Protein AF-A8QB21-F1 (afdb_monomer_lite)

pLDDT: mean 76.18, std 22.16, range [29.7, 98.12]

Structure (mmCIF, N/CA/C/O backbone):
data_AF-A8QB21-F1
#
_entry.id   AF-A8QB21-F1
#
loop_
_atom_site.group_PDB
_atom_site.id
_atom_site.type_symbol
_atom_site.label_atom_id
_atom_site.label_alt_id
_atom_site.label_comp_id
_atom_site.label_asym_id
_atom_site.label_entity_id
_atom_site.label_seq_id
_atom_site.pdbx_PDB_ins_code
_atom_site.Cartn_x
_atom_site.Cartn_y
_atom_site.Cartn_z
_atom_site.occupancy
_atom_site.B_iso_or_equiv
_atom_site.auth_seq_id
_atom_site.auth_comp_id
_atom_site.auth_asym_id
_atom_site.auth_atom_id
_atom_site.pdbx_PDB_model_num
ATOM 1 N N . MET A 1 1 ? 68.853 3.314 -14.587 1.00 42.66 1 MET A N 1
ATOM 2 C CA . MET A 1 1 ? 68.166 3.239 -15.892 1.00 42.66 1 MET A CA 1
ATOM 3 C C . MET A 1 1 ? 67.551 4.600 -16.118 1.00 42.66 1 MET A C 1
ATOM 5 O O . MET A 1 1 ? 66.612 4.954 -15.421 1.00 42.66 1 MET A O 1
ATOM 9 N N . ALA A 1 2 ? 68.246 5.416 -16.905 1.00 31.66 2 ALA A N 1
ATOM 10 C CA . ALA A 1 2 ? 68.026 6.849 -16.997 1.00 31.66 2 ALA A CA 1
ATOM 11 C C . ALA A 1 2 ? 66.958 7.185 -18.045 1.00 31.66 2 ALA A C 1
ATOM 13 O O . ALA A 1 2 ? 67.027 6.705 -19.172 1.00 31.66 2 ALA A O 1
ATOM 14 N N . ASP A 1 3 ? 65.994 7.984 -17.597 1.00 36.38 3 ASP A N 1
ATOM 15 C CA . ASP A 1 3 ? 65.394 9.163 -18.226 1.00 36.38 3 ASP A CA 1
ATOM 16 C C . ASP A 1 3 ? 65.824 9.530 -19.661 1.00 36.38 3 ASP A C 1
ATOM 18 O O . ASP A 1 3 ? 67.027 9.621 -19.944 1.00 36.38 3 ASP A O 1
ATOM 22 N N . ARG A 1 4 ? 64.828 9.857 -20.504 1.00 30.94 4 ARG A N 1
ATOM 23 C CA . ARG A 1 4 ? 64.825 11.106 -21.288 1.00 30.94 4 ARG A CA 1
ATOM 24 C C . ARG A 1 4 ? 63.544 11.321 -22.105 1.00 30.94 4 ARG A C 1
ATOM 26 O O . ARG A 1 4 ? 63.299 10.667 -23.114 1.00 30.94 4 ARG A O 1
ATOM 33 N N . SER A 1 5 ? 62.790 12.339 -21.696 1.00 38.97 5 SER A N 1
ATOM 34 C CA . SER A 1 5 ? 62.205 13.343 -22.595 1.00 38.97 5 SER A CA 1
ATOM 35 C C . SER A 1 5 ? 63.263 13.954 -23.527 1.00 38.97 5 SER A C 1
ATOM 37 O O . SER A 1 5 ? 64.415 14.022 -23.105 1.00 38.97 5 SER A O 1
ATOM 39 N N . VAL A 1 6 ? 62.864 14.443 -24.712 1.00 35.28 6 VAL A N 1
ATOM 40 C CA . VAL A 1 6 ? 63.425 15.566 -25.526 1.00 35.28 6 VAL A CA 1
ATOM 41 C C . VAL A 1 6 ? 62.845 15.390 -26.942 1.00 35.28 6 VAL A C 1
ATOM 43 O O . VAL A 1 6 ? 63.005 14.343 -27.556 1.00 35.28 6 VAL A O 1
ATOM 46 N N . ALA A 1 7 ? 61.861 16.204 -27.318 1.00 29.70 7 ALA A N 1
ATOM 47 C CA . ALA A 1 7 ? 61.975 17.506 -27.987 1.00 29.70 7 ALA A CA 1
ATOM 48 C C . ALA A 1 7 ? 62.213 17.368 -29.498 1.00 29.70 7 ALA A C 1
ATOM 50 O O . ALA A 1 7 ? 63.244 16.889 -29.959 1.00 29.70 7 ALA A O 1
ATOM 51 N N . TRP A 1 8 ? 61.194 17.798 -30.237 1.00 34.84 8 TRP A N 1
ATOM 52 C CA . TRP A 1 8 ? 61.250 18.114 -31.651 1.00 34.84 8 TRP A CA 1
ATOM 53 C C . TRP A 1 8 ? 62.022 19.417 -31.807 1.00 34.84 8 TRP A C 1
ATOM 55 O O . TRP A 1 8 ? 61.484 20.459 -31.459 1.00 34.84 8 TRP A O 1
ATOM 65 N N . ASP A 1 9 ? 63.259 19.344 -32.277 1.00 32.53 9 ASP A N 1
ATOM 66 C CA . ASP A 1 9 ? 63.928 20.417 -33.007 1.00 32.53 9 ASP A CA 1
ATOM 67 C C . ASP A 1 9 ? 65.240 19.887 -33.594 1.00 32.53 9 ASP A C 1
ATOM 69 O O . ASP A 1 9 ? 65.832 18.949 -33.072 1.00 32.53 9 ASP A O 1
ATOM 73 N N . GLU A 1 10 ? 65.667 20.529 -34.679 1.00 30.38 10 GLU A N 1
ATOM 74 C CA . GLU A 1 10 ? 66.856 20.261 -35.498 1.00 30.38 10 GLU A CA 1
ATOM 75 C C . GLU A 1 10 ? 66.690 19.253 -36.639 1.00 30.38 10 GLU A C 1
ATOM 77 O O . GLU A 1 10 ? 66.960 18.069 -36.504 1.00 30.38 10 GLU A O 1
ATOM 82 N N . LEU A 1 11 ? 66.390 19.782 -37.829 1.00 33.34 11 LEU A N 1
ATOM 83 C CA . LEU A 1 11 ? 67.209 19.510 -39.017 1.00 33.34 11 LEU A CA 1
ATOM 84 C C . LEU A 1 11 ? 67.118 20.698 -39.985 1.00 33.34 11 LEU A C 1
ATOM 86 O O . LEU A 1 11 ? 66.447 20.675 -41.015 1.00 33.34 11 LEU A O 1
ATOM 90 N N . GLY A 1 12 ? 67.818 21.771 -39.621 1.00 32.03 12 GLY A N 1
ATOM 91 C CA . GLY A 1 12 ? 68.101 22.892 -40.502 1.00 32.03 12 GLY A CA 1
ATOM 92 C C . GLY A 1 12 ? 69.570 23.280 -40.409 1.00 32.03 12 GLY A C 1
ATOM 93 O O . GLY A 1 12 ? 69.930 24.001 -39.485 1.00 32.03 12 GLY A O 1
ATOM 94 N N . LYS A 1 13 ? 70.387 22.839 -41.379 1.00 32.66 13 LYS A N 1
ATOM 95 C CA . LYS A 1 13 ? 71.337 23.652 -42.175 1.00 32.66 13 LYS A CA 1
ATOM 96 C C . LYS A 1 13 ? 72.457 22.818 -42.812 1.00 32.66 13 LYS A C 1
ATOM 98 O O . LYS A 1 13 ? 72.884 21.811 -42.268 1.00 32.66 13 LYS A O 1
ATOM 103 N N . LEU A 1 14 ? 72.970 23.415 -43.894 1.00 30.09 14 LEU A N 1
ATOM 104 C CA . LEU A 1 14 ? 74.066 23.042 -44.798 1.00 30.09 14 LEU A CA 1
ATOM 105 C C . LEU A 1 14 ? 73.644 22.024 -45.872 1.00 30.09 14 LEU A C 1
ATOM 107 O O . LEU A 1 14 ? 73.067 20.998 -45.568 1.00 30.09 14 LEU A O 1
ATOM 111 N N . GLU A 1 15 ? 73.834 22.282 -47.165 1.00 33.28 15 GLU A N 1
ATOM 112 C CA . GLU A 1 15 ? 75.018 22.905 -47.749 1.00 33.28 15 GLU A CA 1
ATOM 113 C C . GLU A 1 15 ? 74.714 23.585 -49.094 1.00 33.28 15 GLU A C 1
ATOM 115 O O . GLU A 1 15 ? 73.933 23.110 -49.916 1.00 33.28 15 GLU A O 1
ATOM 120 N N . MET A 1 16 ? 75.355 24.733 -49.297 1.00 35.09 16 MET A N 1
ATOM 121 C CA . MET A 1 16 ? 75.312 25.541 -50.505 1.00 35.09 16 MET A CA 1
ATOM 122 C C . MET A 1 16 ? 76.585 25.232 -51.292 1.00 35.09 16 MET A C 1
ATOM 124 O O . MET A 1 16 ? 77.668 25.576 -50.825 1.00 35.09 16 MET A O 1
ATOM 128 N N . ASN A 1 17 ? 76.479 24.629 -52.479 1.00 34.06 17 ASN A N 1
ATOM 129 C CA . ASN A 1 17 ? 77.592 24.582 -53.426 1.00 34.06 17 ASN A CA 1
ATOM 130 C C . ASN A 1 17 ? 77.134 24.959 -54.840 1.00 34.06 17 ASN A C 1
ATOM 132 O O . ASN A 1 17 ? 76.028 24.652 -55.274 1.00 34.06 17 ASN A O 1
ATOM 136 N N . ARG A 1 18 ? 77.982 25.747 -55.499 1.00 36.69 18 ARG A N 1
ATOM 137 C CA . ARG A 1 18 ? 77.714 26.581 -56.679 1.00 36.69 18 ARG A CA 1
ATOM 138 C C . ARG A 1 18 ? 78.265 25.924 -57.960 1.00 36.69 18 ARG A C 1
ATOM 140 O O . ARG A 1 18 ? 79.316 25.299 -57.873 1.00 36.69 18 ARG A O 1
ATOM 147 N N . ARG A 1 19 ? 77.679 26.309 -59.116 1.00 33.53 19 ARG A N 1
ATOM 148 C CA . ARG A 1 19 ? 78.135 26.176 -60.539 1.00 33.53 19 ARG A CA 1
ATOM 149 C C . ARG A 1 19 ? 77.812 24.828 -61.213 1.00 33.53 19 ARG A C 1
ATOM 151 O O . ARG A 1 19 ? 77.926 23.811 -60.554 1.00 33.53 19 ARG A O 1
ATOM 158 N N . THR A 1 20 ? 77.436 24.708 -62.492 1.00 35.53 20 THR A N 1
ATOM 159 C CA . THR A 1 20 ? 77.226 25.608 -63.656 1.00 35.53 20 THR A CA 1
ATOM 160 C C . THR A 1 20 ? 76.465 24.807 -64.731 1.00 35.53 20 THR A C 1
ATOM 162 O O . THR A 1 20 ? 76.646 23.599 -64.775 1.00 35.53 20 THR A O 1
ATOM 165 N N . ASP A 1 21 ? 75.676 25.520 -65.542 1.00 39.16 21 ASP A N 1
ATOM 166 C CA . ASP A 1 21 ? 75.274 25.325 -66.957 1.00 39.16 21 ASP A CA 1
ATOM 167 C C . ASP A 1 21 ? 75.050 23.927 -67.580 1.00 39.16 21 ASP A C 1
ATOM 169 O O . ASP A 1 21 ? 75.901 23.049 -67.500 1.00 39.16 21 ASP A O 1
ATOM 173 N N . ASP A 1 22 ? 73.903 23.786 -68.262 1.00 36.03 22 ASP A N 1
ATOM 174 C CA . ASP A 1 22 ? 73.747 23.334 -69.662 1.00 36.03 22 ASP A CA 1
ATOM 175 C C . ASP A 1 22 ? 72.384 22.655 -69.894 1.00 36.03 22 ASP A C 1
ATOM 177 O O . ASP A 1 22 ? 71.988 21.698 -69.227 1.00 36.03 22 ASP A O 1
ATOM 181 N N . GLY A 1 23 ? 71.627 23.179 -70.860 1.00 41.94 23 GLY A N 1
ATOM 182 C CA . GLY A 1 23 ? 70.288 22.702 -71.191 1.00 41.94 23 GLY A CA 1
ATOM 183 C C . GLY A 1 23 ? 70.258 21.462 -72.088 1.00 41.94 23 GLY A C 1
ATOM 184 O O . GLY A 1 23 ? 71.053 21.340 -73.014 1.00 41.94 23 GLY A O 1
ATOM 185 N N . LYS A 1 24 ? 69.235 20.616 -71.921 1.00 36.06 24 LYS A N 1
ATOM 186 C CA . LYS A 1 24 ? 68.494 19.999 -73.034 1.00 36.06 24 LYS A CA 1
ATOM 187 C C . LYS A 1 24 ? 67.190 19.376 -72.529 1.00 36.06 24 LYS A C 1
ATOM 189 O O . LYS A 1 24 ? 67.138 18.786 -71.458 1.00 36.06 24 LYS A O 1
ATOM 194 N N . SER A 1 25 ? 66.156 19.550 -73.340 1.00 41.66 25 SER A N 1
ATOM 195 C CA . SER A 1 25 ? 64.858 18.879 -73.319 1.00 41.66 25 SER A CA 1
ATOM 196 C C . SER A 1 25 ? 64.959 17.359 -73.189 1.00 41.66 25 SER A C 1
ATOM 198 O O . SER A 1 25 ? 65.804 16.783 -73.863 1.00 41.66 25 SER A O 1
ATOM 200 N N . ASP A 1 26 ? 64.016 16.734 -72.481 1.00 37.09 26 ASP A N 1
ATOM 201 C CA . ASP A 1 26 ? 63.292 15.580 -73.024 1.00 37.09 26 ASP A CA 1
ATOM 202 C C . ASP A 1 26 ? 61.941 15.380 -72.324 1.00 37.09 26 ASP A C 1
ATOM 204 O O . ASP A 1 26 ? 61.811 15.328 -71.103 1.00 37.09 26 ASP A O 1
ATOM 208 N N . SER A 1 27 ? 60.911 15.312 -73.159 1.00 46.25 27 SER A N 1
ATOM 209 C CA . SER A 1 27 ? 59.533 14.966 -72.841 1.00 46.25 27 SER A CA 1
ATOM 210 C C . SER A 1 27 ? 59.422 13.509 -72.385 1.00 46.25 27 SER A C 1
ATOM 212 O O . SER A 1 27 ? 59.774 12.606 -73.144 1.00 46.25 27 SER A O 1
ATOM 214 N N . GLN A 1 28 ? 58.841 13.264 -71.209 1.00 36.75 28 GLN A N 1
ATOM 215 C CA . GLN A 1 28 ? 58.367 11.937 -70.809 1.00 36.75 28 GLN A CA 1
ATOM 216 C C . GLN A 1 28 ? 56.884 12.002 -70.423 1.00 36.75 28 GLN A C 1
ATOM 218 O O . GLN A 1 28 ? 56.461 12.866 -69.657 1.00 36.75 28 GLN A O 1
ATOM 223 N N . GLY A 1 29 ? 56.099 11.110 -71.038 1.00 42.00 29 GLY A N 1
ATOM 224 C CA . GLY A 1 29 ? 54.661 10.928 -70.825 1.00 42.00 29 GLY A CA 1
ATOM 225 C C . GLY A 1 29 ? 54.306 10.394 -69.428 1.00 42.00 29 GLY A C 1
ATOM 226 O O . GLY A 1 29 ? 55.190 10.214 -68.590 1.00 42.00 29 GLY A O 1
ATOM 227 N N . PRO A 1 30 ? 53.011 10.156 -69.147 1.00 45.09 30 PRO A N 1
ATOM 228 C CA . PRO A 1 30 ? 52.514 10.010 -67.785 1.00 45.09 30 PRO A CA 1
ATOM 229 C C . PRO A 1 30 ? 53.055 8.730 -67.139 1.00 45.09 30 PRO A C 1
ATOM 231 O O . PRO A 1 30 ? 52.793 7.621 -67.605 1.00 45.09 30 PRO A O 1
ATOM 234 N N . GLY A 1 31 ? 53.825 8.907 -66.065 1.00 47.03 31 GLY A N 1
ATOM 235 C CA . GLY A 1 31 ? 54.376 7.823 -65.261 1.00 47.03 31 GLY A CA 1
ATOM 236 C C . GLY A 1 31 ? 53.276 6.989 -64.607 1.00 47.03 31 GLY A C 1
ATOM 237 O O . GLY A 1 31 ? 52.316 7.516 -64.047 1.00 47.03 31 GLY A O 1
ATOM 238 N N . VAL A 1 32 ? 53.429 5.671 -64.684 1.00 54.91 32 VAL A N 1
ATOM 239 C CA . VAL A 1 32 ? 52.568 4.693 -64.018 1.00 54.91 32 VAL A CA 1
ATOM 240 C C . VAL A 1 32 ? 52.799 4.808 -62.509 1.00 54.91 32 VAL A C 1
ATOM 242 O O . VAL A 1 32 ? 53.860 4.429 -62.018 1.00 54.91 32 VAL A O 1
ATOM 245 N N . TYR A 1 33 ? 51.833 5.366 -61.777 1.00 58.31 33 TYR A N 1
ATOM 246 C CA . TYR A 1 33 ? 51.883 5.469 -60.314 1.00 58.31 33 TYR A CA 1
ATOM 247 C C . TYR A 1 33 ? 52.006 4.071 -59.690 1.00 58.31 33 TYR A C 1
ATOM 249 O O . TYR A 1 33 ? 51.231 3.172 -60.026 1.00 58.31 33 TYR A O 1
ATOM 257 N N . SER A 1 34 ? 52.968 3.868 -58.783 1.00 72.94 34 SER A N 1
ATOM 258 C CA . SER A 1 34 ? 53.088 2.596 -58.067 1.00 72.94 34 SER A CA 1
ATOM 259 C C . SER A 1 34 ? 51.885 2.404 -57.129 1.00 72.94 34 SER A C 1
ATOM 261 O O . SER A 1 34 ? 51.267 3.373 -56.684 1.00 72.94 34 SER A O 1
ATOM 263 N N . ALA A 1 35 ? 51.538 1.159 -56.782 1.00 71.19 35 ALA A N 1
ATOM 264 C CA . ALA A 1 35 ? 50.435 0.876 -55.850 1.00 71.19 35 ALA A CA 1
ATOM 265 C C . ALA A 1 35 ? 50.607 1.573 -54.480 1.00 71.19 35 ALA A C 1
ATOM 267 O O . ALA A 1 35 ? 49.622 1.908 -53.822 1.00 71.19 35 ALA A O 1
ATOM 268 N N . SER A 1 36 ? 51.857 1.839 -54.084 1.00 73.44 36 SER A N 1
ATOM 269 C CA . SER A 1 36 ? 52.206 2.620 -52.894 1.00 73.44 36 SER A CA 1
ATOM 270 C C . SER A 1 36 ? 51.813 4.098 -53.038 1.00 73.44 36 SER A C 1
ATOM 272 O O . SER A 1 36 ? 51.235 4.679 -52.120 1.00 73.44 36 SER A O 1
ATOM 274 N N . ASP A 1 37 ? 52.055 4.695 -54.207 1.00 72.44 37 ASP A N 1
ATOM 275 C CA . ASP A 1 37 ? 51.727 6.100 -54.490 1.00 72.44 37 ASP A CA 1
ATOM 276 C C . ASP A 1 37 ? 50.213 6.319 -54.598 1.00 72.44 37 ASP A C 1
ATOM 278 O O . ASP A 1 37 ? 49.680 7.324 -54.125 1.00 72.44 37 ASP A O 1
ATOM 282 N N . ALA A 1 38 ? 49.492 5.345 -55.163 1.00 77.00 38 ALA A N 1
ATOM 283 C CA . ALA A 1 38 ? 48.032 5.363 -55.218 1.00 77.00 38 ALA A CA 1
ATOM 284 C C . ALA A 1 38 ? 47.398 5.329 -53.812 1.00 77.00 38 ALA A C 1
ATOM 286 O O . ALA A 1 38 ? 46.456 6.077 -53.541 1.00 77.00 38 ALA A O 1
ATOM 287 N N . ALA A 1 39 ? 47.938 4.516 -52.896 1.00 78.94 39 ALA A N 1
ATOM 288 C CA . ALA A 1 39 ? 47.467 4.445 -51.513 1.00 78.94 39 ALA A CA 1
ATOM 289 C C . ALA A 1 39 ? 47.761 5.736 -50.726 1.00 78.94 39 ALA A C 1
ATOM 291 O O . ALA A 1 39 ? 46.891 6.230 -50.006 1.00 78.94 39 ALA A O 1
ATOM 292 N N . ALA A 1 40 ? 48.949 6.323 -50.905 1.00 79.06 40 ALA A N 1
ATOM 293 C CA . ALA A 1 40 ? 49.307 7.598 -50.285 1.00 79.06 40 ALA A CA 1
ATOM 294 C C . ALA A 1 40 ? 48.386 8.741 -50.751 1.00 79.06 40 ALA A C 1
ATOM 296 O O . ALA A 1 40 ? 47.894 9.523 -49.933 1.00 79.06 40 ALA A O 1
ATOM 297 N N . ASN A 1 41 ? 48.078 8.797 -52.050 1.00 77.94 41 ASN A N 1
ATOM 298 C CA . ASN A 1 41 ? 47.151 9.783 -52.603 1.00 77.94 41 ASN A CA 1
ATOM 299 C C . ASN A 1 41 ? 45.720 9.591 -52.080 1.00 77.94 41 ASN A C 1
ATOM 301 O O . ASN A 1 41 ? 45.079 10.572 -51.707 1.00 77.94 41 ASN A O 1
ATOM 305 N N . ALA A 1 42 ? 45.243 8.349 -51.950 1.00 80.44 42 ALA A N 1
ATOM 306 C CA . ALA A 1 42 ? 43.921 8.063 -51.389 1.00 80.44 42 ALA A CA 1
ATOM 307 C C . ALA A 1 42 ? 43.797 8.493 -49.913 1.00 80.44 42 ALA A C 1
ATOM 309 O O . ALA A 1 42 ? 42.786 9.077 -49.519 1.00 80.44 42 ALA A O 1
ATOM 310 N N . MET A 1 43 ? 44.838 8.275 -49.099 1.00 78.06 43 MET A N 1
ATOM 311 C CA . MET A 1 43 ? 44.875 8.748 -47.706 1.00 78.06 43 MET A CA 1
ATOM 312 C C . MET A 1 43 ? 44.852 10.280 -47.621 1.00 78.06 43 MET A C 1
ATOM 314 O O . MET A 1 43 ? 44.161 10.857 -46.777 1.00 78.06 43 MET A O 1
ATOM 318 N N . LEU A 1 44 ? 45.579 10.958 -48.514 1.00 81.06 44 LEU A N 1
ATOM 319 C CA . LEU A 1 44 ? 45.573 12.418 -48.604 1.00 81.06 44 LEU A CA 1
ATOM 320 C C . LEU A 1 44 ? 44.209 12.956 -49.051 1.00 81.06 44 LEU A C 1
ATOM 322 O O . LEU A 1 44 ? 43.749 13.961 -48.510 1.00 81.06 44 LEU A O 1
ATOM 326 N N . GLU A 1 45 ? 43.542 12.292 -49.994 1.00 79.00 45 GLU A N 1
ATOM 327 C CA . GLU A 1 45 ? 42.186 12.643 -50.422 1.00 79.00 45 GLU A CA 1
ATOM 328 C C . GLU A 1 45 ? 41.165 12.470 -49.293 1.00 79.00 45 GLU A C 1
ATOM 330 O O . GLU A 1 45 ? 40.378 13.383 -49.050 1.00 79.00 45 GLU A O 1
ATOM 335 N N . GLN A 1 46 ? 41.217 11.370 -48.535 1.00 75.81 46 GLN A N 1
ATOM 336 C CA . GLN A 1 46 ? 40.350 11.167 -47.369 1.00 75.81 46 GLN A CA 1
ATOM 337 C C . GLN A 1 46 ? 40.569 12.231 -46.290 1.00 75.81 46 GLN A C 1
ATOM 339 O O . GLN A 1 46 ? 39.602 12.752 -45.734 1.00 75.81 46 GLN A O 1
ATOM 344 N N . ARG A 1 47 ? 41.825 12.612 -46.026 1.00 79.69 47 ARG A N 1
ATOM 345 C CA . ARG A 1 47 ? 42.149 13.674 -45.063 1.00 79.69 47 ARG A CA 1
ATOM 346 C C . ARG A 1 47 ? 41.643 15.041 -45.525 1.00 79.69 47 ARG A C 1
ATOM 348 O O . ARG A 1 47 ? 41.125 15.798 -44.708 1.00 79.69 47 ARG A O 1
ATOM 355 N N . LYS A 1 48 ? 41.758 15.346 -46.823 1.00 81.88 48 LYS A N 1
ATOM 356 C CA . LYS A 1 48 ? 41.211 16.576 -47.419 1.00 81.88 48 LYS A CA 1
ATOM 357 C C . LYS A 1 48 ? 39.684 16.607 -47.339 1.00 81.88 48 LYS A C 1
ATOM 359 O O . LYS A 1 48 ? 39.130 17.637 -46.976 1.00 81.88 48 LYS A O 1
ATOM 364 N N . LEU A 1 49 ? 39.017 15.484 -47.614 1.00 78.88 49 LEU A N 1
ATOM 365 C CA . LEU A 1 49 ? 37.563 15.366 -47.489 1.00 78.88 49 LEU A CA 1
ATOM 366 C C . LEU A 1 49 ? 37.111 15.540 -46.035 1.00 78.88 49 LEU A C 1
ATOM 368 O O . LEU A 1 49 ? 36.232 16.351 -45.772 1.00 78.88 49 LEU A O 1
ATOM 372 N N . ALA A 1 50 ? 37.755 14.867 -45.079 1.00 80.50 50 ALA A N 1
ATOM 373 C CA . ALA A 1 50 ? 37.410 14.960 -43.660 1.00 80.50 50 ALA A CA 1
ATOM 374 C C . ALA A 1 50 ? 37.523 16.383 -43.086 1.00 80.50 50 ALA A C 1
ATOM 376 O O . ALA A 1 50 ? 36.764 16.741 -42.192 1.00 80.50 50 ALA A O 1
ATOM 377 N N . GLN A 1 51 ? 38.436 17.205 -43.610 1.00 82.38 51 GLN A N 1
ATOM 378 C CA . GLN A 1 51 ? 38.566 18.615 -43.222 1.00 82.38 51 GLN A CA 1
ATOM 379 C C . GLN A 1 51 ? 37.463 19.514 -43.797 1.00 82.38 51 GLN A C 1
ATOM 381 O O . GLN A 1 51 ? 37.211 20.583 -43.249 1.00 82.38 51 GLN A O 1
ATOM 386 N N . GLN A 1 52 ? 36.835 19.106 -44.901 1.00 80.56 52 GLN A N 1
ATOM 387 C CA . GLN A 1 52 ? 35.806 19.883 -45.594 1.00 80.56 52 GLN A CA 1
ATOM 388 C C . GLN A 1 52 ? 34.383 19.501 -45.173 1.00 80.56 52 GLN A C 1
ATOM 390 O O . GLN A 1 52 ? 33.470 20.302 -45.360 1.00 80.56 52 GLN A O 1
ATOM 395 N N . VAL A 1 53 ? 34.174 18.302 -44.616 1.00 82.00 53 VAL A N 1
ATOM 396 C CA . VAL A 1 53 ? 32.854 17.872 -44.136 1.00 82.00 53 VAL A CA 1
ATOM 397 C C . VAL A 1 53 ? 32.459 18.692 -42.905 1.00 82.00 53 VAL A C 1
ATOM 399 O O . VAL A 1 53 ? 33.154 18.647 -41.885 1.00 82.00 53 VAL A O 1
ATOM 402 N N . PRO A 1 54 ? 31.334 19.419 -42.951 1.00 81.81 54 PRO A N 1
ATOM 403 C CA . PRO A 1 54 ? 30.851 20.131 -41.784 1.00 81.81 54 PRO A CA 1
ATOM 404 C C . PRO A 1 54 ? 30.298 19.113 -40.776 1.00 81.81 54 PRO A C 1
ATOM 406 O O . PRO A 1 54 ? 29.449 18.293 -41.113 1.00 81.81 54 PRO A O 1
ATOM 409 N N . VAL A 1 55 ? 30.714 19.205 -39.508 1.00 83.56 55 VAL A N 1
ATOM 410 C CA . VAL A 1 55 ? 30.159 18.408 -38.391 1.00 83.56 55 VAL A CA 1
ATOM 411 C C . VAL A 1 55 ? 29.796 19.337 -37.231 1.00 83.56 55 VAL A C 1
ATOM 413 O O . VAL A 1 55 ? 30.605 20.229 -36.939 1.00 83.56 55 VAL A O 1
ATOM 416 N N . PRO A 1 56 ? 28.650 19.153 -36.537 1.00 85.00 56 PRO A N 1
ATOM 417 C CA . PRO A 1 56 ? 28.225 20.059 -35.475 1.00 85.00 56 PRO A CA 1
ATOM 418 C C . PRO A 1 56 ? 29.241 20.095 -34.335 1.00 85.00 56 PRO A C 1
ATOM 420 O O . PRO A 1 56 ? 29.870 19.088 -34.012 1.00 85.00 56 PRO A O 1
ATOM 423 N N . THR A 1 57 ? 29.382 21.260 -33.705 1.00 84.56 57 THR A N 1
ATOM 424 C CA . THR A 1 57 ? 30.209 21.414 -32.497 1.00 84.56 57 THR A CA 1
ATOM 425 C C . THR A 1 57 ? 29.420 21.107 -31.220 1.00 84.56 57 THR A C 1
ATOM 427 O O . THR A 1 57 ? 30.015 20.684 -30.237 1.00 84.56 57 THR A O 1
ATOM 430 N N . SER A 1 58 ? 28.093 21.284 -31.232 1.00 87.06 58 SER A N 1
ATOM 431 C CA . SER A 1 58 ? 27.217 20.947 -30.102 1.00 87.06 58 SER A CA 1
ATOM 432 C C . SER A 1 58 ? 26.982 19.440 -30.025 1.00 87.06 58 SER A C 1
ATOM 434 O O . SER A 1 58 ? 26.507 18.832 -30.986 1.00 87.06 58 SER A O 1
ATOM 436 N N . ASP A 1 59 ? 27.265 18.845 -28.866 1.00 87.06 59 ASP A N 1
ATOM 437 C CA . ASP A 1 59 ? 27.129 17.404 -28.648 1.00 87.06 59 ASP A CA 1
ATOM 438 C C . ASP A 1 59 ? 25.681 16.902 -28.792 1.00 87.06 59 ASP A C 1
ATOM 440 O O . ASP A 1 59 ? 25.443 15.794 -29.268 1.00 87.06 59 ASP A O 1
ATOM 444 N N . ILE A 1 60 ? 24.697 17.741 -28.462 1.00 89.38 60 ILE A N 1
ATOM 445 C CA . ILE A 1 60 ? 23.268 17.423 -28.618 1.00 89.38 60 ILE A CA 1
ATOM 446 C C . ILE A 1 60 ? 22.954 17.131 -30.092 1.00 89.38 60 ILE A C 1
ATOM 448 O O . ILE A 1 60 ? 22.402 16.083 -30.425 1.00 89.38 60 ILE A O 1
ATOM 452 N N . HIS A 1 61 ? 23.426 17.994 -30.990 1.00 87.81 61 HIS A N 1
ATOM 453 C CA . HIS A 1 61 ? 23.228 17.844 -32.431 1.00 87.81 61 HIS A CA 1
ATOM 454 C C . HIS A 1 61 ? 24.004 16.647 -32.996 1.00 87.81 61 HIS A C 1
ATOM 456 O O . HIS A 1 61 ? 23.533 15.974 -33.914 1.00 87.81 61 HIS A O 1
ATOM 462 N N . VAL A 1 62 ? 25.182 16.341 -32.439 1.00 90.31 62 VAL A N 1
ATOM 463 C CA . VAL A 1 62 ? 25.951 15.136 -32.794 1.00 90.31 62 VAL A CA 1
ATOM 464 C C . VAL A 1 62 ? 25.168 13.870 -32.424 1.00 90.31 62 VAL A C 1
ATOM 466 O O . VAL A 1 62 ? 25.049 12.952 -33.233 1.00 90.31 62 VAL A O 1
ATOM 469 N N . ARG A 1 63 ? 24.570 13.824 -31.229 1.00 90.81 63 ARG A N 1
ATOM 470 C CA . ARG A 1 63 ? 23.738 12.695 -30.783 1.00 90.81 63 ARG A CA 1
ATOM 471 C C . ARG A 1 63 ? 22.480 12.529 -31.632 1.00 90.81 63 ARG A C 1
ATOM 473 O O . ARG A 1 63 ? 22.138 11.405 -31.995 1.00 90.81 63 ARG A O 1
ATOM 480 N N . GLU A 1 64 ? 21.805 13.625 -31.964 1.00 90.44 64 GLU A N 1
ATOM 481 C CA . GLU A 1 64 ? 20.620 13.603 -32.825 1.00 90.44 64 GLU A CA 1
ATOM 482 C C . GLU A 1 64 ? 20.936 13.131 -34.240 1.00 90.44 64 GLU A C 1
ATOM 484 O O . GLU A 1 64 ? 20.213 12.306 -34.791 1.00 90.44 64 GLU A O 1
ATOM 489 N N . THR A 1 65 ? 22.019 13.628 -34.834 1.00 88.81 65 THR A N 1
ATOM 490 C CA . THR A 1 65 ? 22.430 13.211 -36.179 1.00 88.81 65 THR A CA 1
ATOM 491 C C . THR A 1 65 ? 22.832 11.741 -36.204 1.00 88.81 65 THR A C 1
ATOM 493 O O . THR A 1 65 ? 22.357 11.020 -37.075 1.00 88.81 65 THR A O 1
ATOM 496 N N . LEU A 1 66 ? 23.596 11.252 -35.221 1.00 92.38 66 LEU A N 1
ATOM 497 C CA . LEU A 1 66 ? 23.877 9.816 -35.077 1.00 92.38 66 LEU A CA 1
ATOM 498 C C . LEU A 1 66 ? 22.589 8.988 -34.966 1.00 92.38 66 LEU A C 1
ATOM 500 O O . LEU A 1 66 ? 22.454 7.987 -35.665 1.00 92.38 66 LEU A O 1
ATOM 504 N N . ARG A 1 67 ? 21.613 9.448 -34.172 1.00 92.94 67 ARG A N 1
ATOM 505 C CA . ARG A 1 67 ? 20.294 8.808 -34.064 1.00 92.94 67 ARG A CA 1
ATOM 506 C C . ARG A 1 67 ? 19.546 8.794 -35.401 1.00 92.94 67 ARG A C 1
ATOM 508 O O . ARG A 1 67 ? 18.965 7.775 -35.739 1.00 92.94 67 ARG A O 1
ATOM 515 N N . ARG A 1 68 ? 19.583 9.882 -36.183 1.00 89.56 68 ARG A N 1
ATOM 516 C CA . ARG A 1 68 ? 18.968 9.945 -37.529 1.00 89.56 68 ARG A CA 1
ATOM 517 C C . ARG A 1 68 ? 19.599 8.964 -38.515 1.00 89.56 68 ARG A C 1
ATOM 519 O O . ARG A 1 68 ? 18.933 8.539 -39.451 1.00 89.56 68 ARG A O 1
ATOM 526 N N . TYR A 1 69 ? 20.872 8.629 -38.326 1.00 88.44 69 TYR A N 1
ATOM 527 C CA . TYR A 1 69 ? 21.560 7.618 -39.122 1.00 88.44 69 TYR A CA 1
ATOM 528 C C . TYR A 1 69 ? 21.403 6.196 -38.560 1.00 88.44 69 TYR A C 1
ATOM 530 O O . TYR A 1 69 ? 22.011 5.283 -39.112 1.00 88.44 69 TYR A O 1
ATOM 538 N N . ASP A 1 70 ? 20.591 5.978 -37.520 1.00 91.25 70 ASP A N 1
ATOM 539 C CA . ASP A 1 70 ? 20.473 4.697 -36.805 1.00 91.25 70 ASP A CA 1
ATOM 540 C C . ASP A 1 70 ? 21.821 4.163 -36.286 1.00 91.25 70 ASP A C 1
ATOM 542 O O . ASP A 1 70 ? 22.040 2.960 -36.151 1.00 91.25 70 ASP A O 1
ATOM 546 N N . GLU A 1 71 ? 22.748 5.068 -35.975 1.00 93.38 71 GLU A N 1
ATOM 547 C CA . GLU A 1 71 ? 24.009 4.732 -35.325 1.00 93.38 71 GLU A CA 1
ATOM 548 C C . GLU A 1 71 ? 23.854 4.823 -33.797 1.00 93.38 71 GLU A C 1
ATOM 550 O O . GLU A 1 71 ? 23.096 5.660 -33.288 1.00 93.38 71 GLU A O 1
ATOM 555 N N . PRO A 1 72 ? 24.595 4.015 -33.017 1.00 94.38 72 PRO A N 1
ATOM 556 C CA . PRO A 1 72 ? 24.582 4.118 -31.564 1.00 94.38 72 PRO A CA 1
ATOM 557 C C . PRO A 1 72 ? 24.963 5.537 -31.124 1.00 94.38 72 PRO A C 1
ATOM 559 O O . PRO A 1 72 ? 25.992 6.083 -31.527 1.00 94.38 72 PRO A O 1
ATOM 562 N N . VAL A 1 73 ? 24.127 6.144 -30.280 1.00 93.06 73 VAL A N 1
ATOM 563 C CA . VAL A 1 73 ? 24.276 7.555 -29.884 1.00 93.06 73 VAL A CA 1
ATOM 564 C C . VAL A 1 73 ? 25.580 7.789 -29.114 1.00 93.06 73 VAL A C 1
ATOM 566 O O . VAL A 1 73 ? 26.306 8.736 -29.408 1.00 93.06 73 VAL A O 1
ATOM 569 N N . THR A 1 74 ? 25.916 6.893 -28.185 1.00 93.69 74 THR A N 1
ATOM 570 C CA . THR A 1 74 ? 27.152 6.947 -27.393 1.00 93.69 74 THR A CA 1
ATOM 571 C C . THR A 1 74 ? 27.695 5.540 -27.187 1.00 93.69 74 THR A C 1
ATOM 573 O O . THR A 1 74 ? 26.945 4.643 -26.799 1.00 93.69 74 THR A O 1
ATOM 576 N N . LEU A 1 75 ? 28.993 5.355 -27.417 1.00 94.38 75 LEU A N 1
ATOM 577 C CA . LEU A 1 75 ? 29.713 4.120 -27.111 1.00 94.38 75 LEU A CA 1
ATOM 578 C C . LEU A 1 75 ? 30.352 4.173 -25.711 1.00 94.38 75 LEU A C 1
ATOM 580 O O . LEU A 1 75 ? 30.529 5.238 -25.119 1.00 94.38 75 LEU A O 1
ATOM 584 N N . PHE A 1 76 ? 30.686 3.008 -25.151 1.00 92.38 76 PHE A N 1
ATOM 585 C CA . PHE A 1 76 ? 31.325 2.923 -23.835 1.00 92.38 76 PHE A CA 1
ATOM 586 C C . PHE A 1 76 ? 32.719 3.572 -23.858 1.00 92.38 76 PHE A C 1
ATOM 588 O O . PHE A 1 76 ? 33.552 3.210 -24.685 1.00 92.38 76 PHE A O 1
ATOM 595 N N . GLY A 1 77 ? 32.973 4.512 -22.942 1.00 91.62 77 GLY A N 1
ATOM 596 C CA . GLY A 1 77 ? 34.245 5.244 -22.850 1.00 91.62 77 GLY A CA 1
ATOM 597 C C . GLY A 1 77 ? 34.425 6.374 -23.872 1.00 91.62 77 GLY A C 1
ATOM 598 O O . GLY A 1 77 ? 35.494 6.973 -23.924 1.00 91.62 77 GLY A O 1
ATOM 599 N N . GLU A 1 78 ? 33.400 6.673 -24.673 1.00 95.00 78 GLU A N 1
ATOM 600 C CA . GLU A 1 78 ? 33.443 7.702 -25.714 1.00 95.00 78 GLU A CA 1
ATOM 601 C C . GLU A 1 78 ? 33.173 9.106 -25.147 1.00 95.00 78 GLU A C 1
ATOM 603 O O . GLU A 1 78 ? 32.107 9.362 -24.572 1.00 95.00 78 GLU A O 1
ATOM 608 N N . HIS A 1 79 ? 34.112 10.036 -25.355 1.00 93.56 79 HIS A N 1
ATOM 609 C CA . HIS A 1 79 ? 33.941 11.448 -25.003 1.00 93.56 79 HIS A CA 1
ATOM 610 C C . HIS A 1 79 ? 33.307 12.231 -26.165 1.00 93.56 79 HIS A C 1
ATOM 612 O O . HIS A 1 79 ? 33.178 11.734 -27.281 1.00 93.56 79 HIS A O 1
ATOM 618 N N . GLU A 1 80 ? 32.904 13.480 -25.930 1.00 92.19 80 GLU A N 1
ATOM 619 C CA . GLU A 1 80 ? 32.224 14.313 -26.942 1.00 92.19 80 GLU A CA 1
ATOM 620 C C . GLU A 1 80 ? 33.057 14.502 -28.221 1.00 92.19 80 GLU A C 1
ATOM 622 O O . GLU A 1 80 ? 32.526 14.447 -29.331 1.00 92.19 80 GLU A O 1
ATOM 627 N N . ALA A 1 81 ? 34.378 14.649 -28.079 1.00 91.06 81 ALA A N 1
ATOM 628 C CA . ALA A 1 81 ? 35.294 14.747 -29.213 1.00 91.06 81 ALA A CA 1
ATOM 629 C C . ALA A 1 81 ? 35.350 13.445 -30.034 1.00 91.06 81 ALA A C 1
ATOM 631 O O . ALA A 1 81 ? 35.305 13.494 -31.265 1.00 91.06 81 ALA A O 1
ATOM 632 N N . ASP A 1 82 ? 35.382 12.293 -29.359 1.00 93.88 82 ASP A N 1
ATOM 633 C CA . ASP A 1 82 ? 35.409 10.969 -29.992 1.00 93.88 82 ASP A CA 1
ATOM 634 C C . ASP A 1 82 ? 34.091 10.695 -30.731 1.00 93.88 82 ASP A C 1
ATOM 636 O O . ASP A 1 82 ? 34.090 10.262 -31.884 1.00 93.88 82 ASP A O 1
ATOM 640 N N . ARG A 1 83 ? 32.962 11.057 -30.108 1.00 94.00 83 ARG A N 1
ATOM 641 C CA . ARG A 1 83 ? 31.619 10.960 -30.695 1.00 94.00 83 ARG A CA 1
ATOM 642 C C . ARG A 1 83 ? 31.491 11.800 -31.958 1.00 94.00 83 ARG A C 1
ATOM 644 O O . ARG A 1 83 ? 30.961 11.336 -32.970 1.00 94.00 83 ARG A O 1
ATOM 651 N N . ARG A 1 84 ? 32.016 13.025 -31.926 1.00 92.12 84 ARG A N 1
ATOM 652 C CA . ARG A 1 84 ? 32.067 13.914 -33.090 1.00 92.12 84 ARG A CA 1
ATOM 653 C C . ARG A 1 84 ? 32.947 13.338 -34.204 1.00 92.12 84 ARG A C 1
ATOM 655 O O . ARG A 1 84 ? 32.549 13.374 -35.368 1.00 92.12 84 ARG A O 1
ATOM 662 N N . ALA A 1 85 ? 34.111 12.783 -33.863 1.00 91.31 85 ALA A N 1
ATOM 663 C CA . ALA A 1 85 ? 35.002 12.131 -34.824 1.00 91.31 85 ALA A CA 1
ATOM 664 C C . ALA A 1 85 ? 34.359 10.883 -35.453 1.00 91.31 85 ALA A C 1
ATOM 666 O O . ALA A 1 85 ? 34.507 10.640 -36.652 1.00 91.31 85 ALA A O 1
ATOM 667 N N . ARG A 1 86 ? 33.575 10.123 -34.681 1.00 93.38 86 ARG A N 1
ATOM 668 C CA . ARG A 1 86 ? 32.797 8.996 -35.200 1.00 93.38 86 ARG A CA 1
ATOM 669 C C . ARG A 1 86 ? 31.685 9.450 -36.1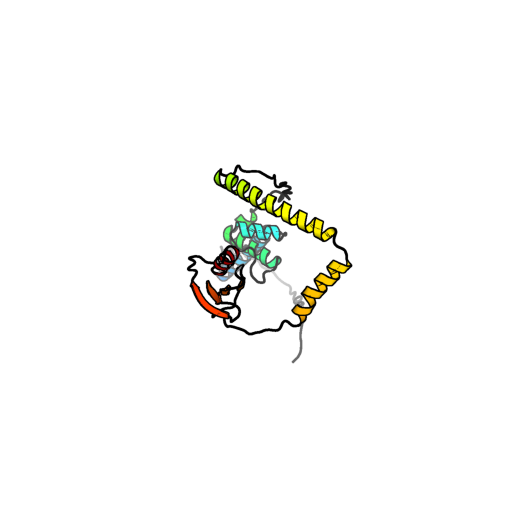35 1.00 93.38 86 ARG A C 1
ATOM 671 O O . ARG A 1 86 ? 31.555 8.877 -37.212 1.00 93.38 86 ARG A O 1
ATOM 678 N N . LEU A 1 87 ? 30.921 10.482 -35.772 1.00 91.69 87 LEU A N 1
ATOM 679 C CA . LEU A 1 87 ? 29.912 11.058 -36.665 1.00 91.69 87 LEU A CA 1
ATOM 680 C C . LEU A 1 87 ? 30.539 11.493 -37.997 1.00 91.69 87 LEU A C 1
ATOM 682 O O . LEU A 1 87 ? 29.996 11.183 -39.053 1.00 91.69 87 LEU A O 1
ATOM 686 N N . LEU A 1 88 ? 31.712 12.134 -37.961 1.00 90.75 88 LEU A N 1
ATOM 687 C CA . LEU A 1 88 ? 32.469 12.473 -39.168 1.00 90.75 88 LEU A CA 1
ATOM 688 C C . LEU A 1 88 ? 32.762 11.227 -40.023 1.00 90.75 88 LEU A C 1
ATOM 690 O O . LEU A 1 88 ? 32.512 11.233 -41.228 1.00 90.75 88 LEU A O 1
ATOM 694 N N . GLY A 1 89 ? 33.234 10.143 -39.400 1.00 89.38 89 GLY A N 1
ATOM 695 C CA . GLY A 1 89 ? 33.472 8.863 -40.072 1.00 89.38 89 GLY A CA 1
ATOM 696 C C . GLY A 1 89 ? 32.210 8.261 -40.698 1.00 89.38 89 GLY A C 1
ATOM 697 O O . GLY A 1 89 ? 32.249 7.829 -41.848 1.00 89.38 89 GLY A O 1
ATOM 698 N N . VAL A 1 90 ? 31.078 8.295 -39.987 1.00 90.12 90 VAL A N 1
ATOM 699 C CA . VAL A 1 90 ? 29.771 7.822 -40.481 1.00 90.12 90 VAL A CA 1
ATOM 700 C C . VAL A 1 90 ? 29.326 8.621 -41.708 1.00 90.12 90 VAL A C 1
ATOM 702 O O . VAL A 1 90 ? 28.902 8.036 -42.705 1.00 90.12 90 VAL A O 1
ATOM 705 N N . LEU A 1 91 ? 29.449 9.951 -41.668 1.00 89.56 91 LEU A N 1
ATOM 706 C CA . LEU A 1 91 ? 29.049 10.821 -42.776 1.00 89.56 91 LEU A CA 1
ATOM 707 C C . LEU A 1 91 ? 29.897 10.573 -44.027 1.00 89.56 91 LEU A C 1
ATOM 709 O O . LEU A 1 91 ? 29.351 10.461 -45.125 1.00 89.56 91 LEU A O 1
ATOM 713 N N . ILE A 1 92 ? 31.214 10.429 -43.867 1.00 87.81 92 ILE A N 1
ATOM 714 C CA . ILE A 1 92 ? 32.125 10.116 -44.975 1.00 87.81 92 ILE A CA 1
ATOM 715 C C . ILE A 1 92 ? 31.835 8.718 -45.535 1.00 87.81 92 ILE A C 1
ATOM 717 O O . ILE A 1 92 ? 31.785 8.554 -46.753 1.00 87.81 92 ILE A O 1
ATOM 721 N N . ALA A 1 93 ? 31.601 7.724 -44.673 1.00 87.69 93 ALA A N 1
ATOM 722 C CA . ALA A 1 93 ? 31.317 6.353 -45.091 1.00 87.69 93 ALA A CA 1
ATOM 723 C C . ALA A 1 93 ? 30.000 6.231 -45.875 1.00 87.69 93 ALA A C 1
ATOM 725 O O . ALA A 1 93 ? 29.940 5.475 -46.842 1.00 87.69 93 ALA A O 1
ATOM 726 N N . ARG A 1 94 ? 28.954 6.979 -45.491 1.00 85.81 94 ARG A N 1
ATOM 727 C CA . ARG A 1 94 ? 27.646 6.929 -46.167 1.00 85.81 94 ARG A CA 1
ATOM 728 C C . ARG A 1 94 ? 27.559 7.813 -47.412 1.00 85.81 94 ARG A C 1
ATOM 730 O O . ARG A 1 94 ? 26.905 7.417 -48.371 1.00 85.81 94 ARG A O 1
ATOM 737 N N . HIS A 1 95 ? 28.201 8.985 -47.415 1.00 84.75 95 HIS A N 1
ATOM 738 C CA . HIS A 1 95 ? 27.997 10.006 -48.459 1.00 84.75 95 HIS A CA 1
ATOM 739 C C . HIS A 1 95 ? 29.229 10.299 -49.328 1.00 84.75 95 HIS A C 1
ATOM 741 O O . HIS A 1 95 ? 29.106 10.969 -50.356 1.00 84.75 95 HIS A O 1
ATOM 747 N N . GLY A 1 96 ? 30.422 9.820 -48.965 1.00 83.12 96 GLY A N 1
ATOM 748 C CA . GLY A 1 96 ? 31.646 10.027 -49.746 1.00 83.12 96 GLY A CA 1
ATOM 749 C C . GLY A 1 96 ? 31.933 11.509 -50.027 1.00 83.12 96 GLY A C 1
ATOM 750 O O . GLY A 1 96 ? 31.906 12.340 -49.121 1.00 83.12 96 GLY A O 1
ATOM 751 N N . LYS A 1 97 ? 32.176 11.869 -51.298 1.00 78.06 97 LYS A N 1
ATOM 752 C CA . LYS A 1 97 ? 32.436 13.265 -51.717 1.00 78.06 97 LYS A CA 1
ATOM 753 C C . LYS A 1 97 ? 31.238 14.201 -51.488 1.00 78.06 97 LYS A C 1
ATOM 755 O O . LYS A 1 97 ? 31.431 15.403 -51.339 1.00 78.06 97 LYS A O 1
ATOM 760 N N . ASN A 1 98 ? 30.021 13.659 -51.395 1.00 78.56 98 ASN A N 1
ATOM 761 C CA . ASN A 1 98 ? 28.806 14.447 -51.175 1.00 78.56 98 ASN A CA 1
ATOM 762 C C . ASN A 1 98 ? 28.628 14.860 -49.706 1.00 78.56 98 ASN A C 1
ATOM 764 O O . ASN A 1 98 ? 27.816 15.736 -49.420 1.00 78.56 98 ASN A O 1
ATOM 768 N N . ALA A 1 99 ? 29.415 14.295 -48.780 1.00 76.81 99 ALA A N 1
ATOM 769 C CA . ALA A 1 99 ? 29.396 14.677 -47.368 1.00 76.81 99 ALA A CA 1
ATOM 770 C C . ALA A 1 99 ? 29.753 16.161 -47.149 1.00 76.81 99 ALA A C 1
ATOM 772 O O . ALA A 1 99 ? 29.298 16.765 -46.185 1.00 76.81 99 ALA A O 1
ATOM 773 N N . VAL A 1 100 ? 30.524 16.770 -48.060 1.00 75.50 100 VAL A N 1
ATOM 774 C CA . VAL A 1 100 ? 30.897 18.198 -48.015 1.00 75.50 100 VAL A CA 1
ATOM 775 C C . VAL A 1 100 ? 29.696 19.115 -48.286 1.00 75.50 100 VAL A C 1
ATOM 777 O O . VAL A 1 100 ? 29.649 20.243 -47.807 1.00 75.50 100 VAL A O 1
ATOM 780 N N . HIS A 1 101 ? 28.699 18.620 -49.023 1.00 75.88 101 HIS A N 1
ATOM 781 C CA . HIS A 1 101 ? 27.484 19.362 -49.360 1.00 75.88 101 HIS A CA 1
ATOM 782 C C . HIS A 1 101 ? 26.341 19.136 -48.370 1.00 75.88 101 HIS A C 1
ATOM 784 O O . HIS A 1 101 ? 25.271 19.719 -48.548 1.00 75.88 101 HIS A O 1
ATOM 790 N N . LEU A 1 102 ? 26.543 18.318 -47.330 1.00 73.12 102 LEU A N 1
ATOM 791 C CA . LEU A 1 102 ? 25.575 18.202 -46.251 1.00 73.12 102 LEU A CA 1
ATOM 792 C C . LEU A 1 102 ? 25.560 19.519 -45.476 1.00 73.12 102 LEU A C 1
ATOM 794 O O . LEU A 1 102 ? 26.321 19.735 -44.537 1.00 73.12 102 LEU A O 1
ATOM 798 N N . SER A 1 103 ? 24.669 20.424 -45.867 1.00 59.53 103 SER A N 1
ATOM 799 C CA . SER A 1 103 ? 24.260 21.485 -44.968 1.00 59.53 103 SER A CA 1
ATOM 800 C C . SER A 1 103 ? 23.638 20.813 -43.755 1.00 59.53 103 SER A C 1
ATOM 802 O O . SER A 1 103 ? 22.710 20.010 -43.898 1.00 59.53 103 SER A O 1
ATOM 804 N N . HIS A 1 104 ? 24.106 21.166 -42.561 1.00 56.53 104 HIS A N 1
ATOM 805 C CA . HIS A 1 104 ? 23.245 21.043 -41.401 1.00 56.53 104 HIS A CA 1
ATOM 806 C C . HIS A 1 104 ? 22.026 21.883 -41.733 1.00 56.53 104 HIS A C 1
ATOM 808 O O . HIS A 1 104 ? 22.106 23.111 -41.734 1.00 56.53 104 HIS A O 1
ATOM 814 N N . ALA A 1 105 ? 20.919 21.230 -42.089 1.00 45.94 105 ALA A N 1
ATOM 815 C CA . ALA A 1 105 ? 19.641 21.882 -41.928 1.00 45.94 105 ALA A CA 1
ATOM 816 C C . ALA A 1 105 ? 19.675 22.412 -40.491 1.00 45.94 105 ALA A C 1
ATOM 818 O O . ALA A 1 105 ? 20.015 21.619 -39.597 1.00 45.94 105 ALA A O 1
ATOM 819 N N . PRO A 1 106 ? 19.427 23.717 -40.263 1.00 44.28 106 PRO A N 1
ATOM 820 C CA . PRO A 1 106 ? 19.081 24.147 -38.928 1.00 44.28 106 PRO A CA 1
ATOM 821 C C . PRO A 1 106 ? 17.990 23.170 -38.529 1.00 44.28 106 PRO A C 1
ATOM 823 O O . PRO A 1 106 ? 16.972 23.057 -39.218 1.00 44.28 106 PRO A O 1
ATOM 826 N N . VAL A 1 107 ? 18.271 22.348 -37.520 1.00 48.41 107 VAL A N 1
ATOM 827 C CA . VAL A 1 107 ? 17.177 21.692 -36.833 1.00 48.41 107 VAL A CA 1
ATOM 828 C C . VAL A 1 107 ? 16.366 22.894 -36.406 1.00 48.41 107 VAL A C 1
ATOM 830 O O . VAL A 1 107 ? 16.936 23.775 -35.755 1.00 48.41 107 VAL A O 1
ATOM 833 N N . ALA A 1 108 ? 15.164 23.025 -36.987 1.00 43.66 108 ALA A N 1
ATOM 834 C CA . ALA A 1 108 ? 14.228 24.071 -36.622 1.00 43.66 108 ALA A CA 1
ATOM 835 C C . ALA A 1 108 ? 14.355 24.175 -35.118 1.00 43.66 108 ALA A C 1
ATOM 837 O O . ALA A 1 108 ? 14.269 23.115 -34.486 1.00 43.66 108 ALA A O 1
ATOM 838 N N . ASP A 1 109 ? 14.769 25.375 -34.674 1.00 41.06 109 ASP A N 1
ATOM 839 C CA . ASP A 1 109 ? 14.961 25.776 -33.284 1.00 41.06 109 ASP A CA 1
ATOM 840 C C . ASP A 1 109 ? 14.171 24.792 -32.463 1.00 41.06 109 ASP A C 1
ATOM 842 O O . ASP A 1 109 ? 12.956 24.748 -32.675 1.00 41.06 109 ASP A O 1
ATOM 846 N N . ALA A 1 110 ? 14.870 23.854 -31.801 1.00 47.34 110 ALA A N 1
ATOM 847 C CA . ALA A 1 110 ? 14.210 22.809 -31.044 1.00 47.34 110 ALA A CA 1
ATOM 848 C C . ALA A 1 110 ? 13.427 23.612 -30.042 1.00 47.34 110 ALA A C 1
ATOM 850 O O . ALA A 1 110 ? 14.009 24.117 -29.082 1.00 47.34 110 ALA A O 1
ATOM 851 N N . SER A 1 111 ? 12.176 23.877 -30.407 1.00 46.28 111 SER A N 1
ATOM 852 C CA . SER A 1 111 ? 11.324 24.762 -29.684 1.00 46.28 111 SER A CA 1
ATOM 853 C C . SER A 1 111 ? 11.383 24.114 -28.334 1.00 46.28 111 SER A C 1
ATOM 855 O O . SER A 1 111 ? 11.103 22.920 -28.188 1.00 46.28 111 SER A O 1
ATOM 857 N N . GLU A 1 112 ? 11.848 24.878 -27.357 1.00 46.56 112 GLU A N 1
ATOM 858 C CA . GLU A 1 112 ? 11.312 24.716 -26.033 1.00 46.56 112 GLU A CA 1
ATOM 859 C C . GLU A 1 112 ? 9.810 24.955 -26.243 1.00 46.56 112 GLU A C 1
ATOM 861 O O . GLU A 1 112 ? 9.297 26.063 -26.099 1.00 46.56 112 GLU A O 1
ATOM 866 N N . GLU A 1 113 ? 9.131 23.919 -26.759 1.00 43.44 113 GLU A N 1
ATOM 867 C CA . GLU A 1 113 ? 7.744 23.628 -26.522 1.00 43.44 113 GLU A CA 1
ATOM 868 C C . GLU A 1 113 ? 7.740 23.619 -25.005 1.00 43.44 113 GLU A C 1
ATOM 870 O O . GLU A 1 113 ? 8.116 22.651 -24.343 1.00 43.44 113 GLU A O 1
ATOM 875 N N . ASN A 1 114 ? 7.474 24.800 -24.447 1.00 44.16 114 ASN A N 1
ATOM 876 C CA . ASN A 1 114 ? 6.779 24.882 -23.194 1.00 44.16 114 ASN A CA 1
ATOM 877 C C . ASN A 1 114 ? 5.488 24.114 -23.476 1.00 44.16 114 ASN A C 1
ATOM 879 O O . ASN A 1 114 ? 4.495 24.705 -23.896 1.00 44.16 114 ASN A O 1
ATOM 883 N N . ASP A 1 115 ? 5.555 22.789 -23.316 1.00 52.81 115 ASP A N 1
ATOM 884 C CA . ASP A 1 115 ? 4.431 21.922 -22.996 1.00 52.81 115 ASP A CA 1
ATOM 885 C C . ASP A 1 115 ? 3.947 22.379 -21.610 1.00 52.81 115 ASP A C 1
ATOM 887 O O . ASP A 1 115 ? 3.987 21.652 -20.622 1.00 52.81 115 ASP A O 1
ATOM 891 N N . ASP A 1 116 ? 3.481 23.626 -21.538 1.00 53.41 116 ASP A N 1
ATOM 892 C CA . ASP A 1 116 ? 2.412 24.026 -20.641 1.00 53.41 116 ASP A CA 1
ATOM 893 C C . ASP A 1 116 ? 1.102 23.521 -21.279 1.00 53.41 116 ASP A C 1
ATOM 895 O O . ASP A 1 116 ? 0.129 24.261 -21.433 1.00 53.41 116 ASP A O 1
ATOM 899 N N . ASP A 1 117 ? 1.088 22.244 -21.682 1.00 61.34 117 ASP A N 1
ATOM 900 C CA . ASP A 1 117 ? -0.127 21.454 -21.750 1.00 61.34 117 ASP A CA 1
ATOM 901 C C . ASP A 1 117 ? -0.611 21.401 -20.298 1.00 61.34 117 ASP A C 1
ATOM 903 O O . ASP A 1 117 ? -0.260 20.506 -19.526 1.00 61.34 117 ASP A O 1
ATOM 907 N N . GLU A 1 118 ? -1.347 22.432 -19.874 1.00 63.66 118 GLU A N 1
ATOM 908 C CA . GLU A 1 118 ? -2.198 22.335 -18.699 1.00 63.66 118 GLU A CA 1
ATOM 909 C C . GLU A 1 118 ? -3.033 21.078 -18.925 1.00 63.66 118 GLU A C 1
ATOM 911 O O . GLU A 1 118 ? -3.909 21.085 -19.786 1.00 63.66 118 GLU A O 1
ATOM 916 N N . ASP A 1 119 ? -2.692 19.984 -18.232 1.00 67.81 119 ASP A N 1
ATOM 917 C CA . ASP A 1 119 ? -3.391 18.703 -18.304 1.00 67.81 119 ASP A CA 1
ATOM 918 C C . ASP A 1 119 ? -4.894 18.967 -18.101 1.00 67.81 119 ASP A C 1
ATOM 920 O O . ASP A 1 119 ? -5.384 19.033 -16.968 1.00 67.81 119 ASP A O 1
ATOM 924 N N . GLU A 1 120 ? -5.639 19.173 -19.191 1.00 77.81 120 GLU A N 1
ATOM 925 C CA . GLU A 1 120 ? -7.062 19.467 -19.115 1.00 77.81 120 GLU A CA 1
ATOM 926 C C . GLU A 1 120 ? -7.741 18.220 -18.543 1.00 77.81 120 GLU A C 1
ATOM 928 O O . GLU A 1 120 ? -7.768 17.151 -19.165 1.00 77.81 120 GLU A O 1
ATOM 933 N N . GLU A 1 121 ? -8.280 18.334 -17.324 1.00 81.62 121 GLU A N 1
ATOM 934 C CA . GLU A 1 121 ? -8.992 17.244 -16.662 1.00 81.62 121 GLU A CA 1
ATOM 935 C C . GLU A 1 121 ? -10.252 16.873 -17.461 1.00 81.62 121 GLU A C 1
ATOM 937 O O . GLU A 1 121 ? -11.344 17.414 -17.272 1.00 81.62 121 GLU A O 1
ATOM 942 N N . PHE A 1 122 ? -10.110 15.908 -18.367 1.00 86.88 122 PHE A N 1
ATOM 943 C CA . PHE A 1 122 ? -11.207 15.404 -19.177 1.00 86.88 122 PHE A CA 1
ATOM 944 C C . PHE A 1 122 ? -11.905 14.215 -18.502 1.00 86.88 122 PHE A C 1
ATOM 946 O O . PHE A 1 122 ? -11.294 13.192 -18.176 1.00 86.88 122 PHE A O 1
ATOM 953 N N . PHE A 1 123 ? -13.228 14.307 -18.333 1.00 91.38 123 PHE A N 1
ATOM 954 C CA . PHE A 1 123 ? -14.042 13.230 -17.768 1.00 91.38 123 PHE A CA 1
ATOM 955 C C . PHE A 1 123 ? -14.719 12.401 -18.860 1.00 91.38 123 PHE A C 1
ATOM 957 O O . PHE A 1 123 ? -15.534 12.897 -19.632 1.00 91.38 123 PHE A O 1
ATOM 964 N N . THR A 1 124 ? -14.473 11.093 -18.852 1.00 92.38 124 THR A N 1
ATOM 965 C CA . THR A 1 124 ? -15.220 10.132 -19.673 1.00 92.38 124 THR A CA 1
ATOM 966 C C . THR A 1 124 ? -16.406 9.556 -18.910 1.00 92.38 124 THR A C 1
ATOM 968 O O . THR A 1 124 ? -16.272 9.153 -17.747 1.00 92.38 124 THR A O 1
ATOM 971 N N . GLU A 1 125 ? -17.549 9.416 -19.578 1.00 93.69 125 GLU A N 1
ATOM 972 C CA . GLU A 1 125 ? -18.700 8.720 -19.006 1.00 93.69 125 GLU A CA 1
ATOM 973 C C . GLU A 1 125 ? -18.366 7.254 -18.682 1.00 93.69 125 GLU A C 1
ATOM 975 O O . GLU A 1 125 ? -17.790 6.513 -19.480 1.00 93.69 125 GLU A O 1
ATOM 980 N N . GLY A 1 126 ? -18.714 6.829 -17.467 1.00 93.31 126 GLY A N 1
ATOM 981 C CA . GLY A 1 126 ? -18.497 5.462 -17.001 1.00 93.31 126 GLY A CA 1
ATOM 982 C C . GLY A 1 126 ? -19.679 4.542 -17.303 1.00 93.31 126 GLY A C 1
ATOM 983 O O . GLY A 1 126 ? -20.816 4.981 -17.450 1.00 93.31 126 GLY A O 1
ATOM 984 N N . SER A 1 127 ? -19.433 3.230 -17.300 1.00 97.50 127 SER A N 1
ATOM 985 C CA . SER A 1 127 ? -20.500 2.237 -17.467 1.00 97.50 127 SER A CA 1
ATOM 986 C C . SER A 1 127 ? -21.538 2.283 -16.336 1.00 97.50 127 SER A C 1
ATOM 988 O O . SER A 1 127 ? -21.254 2.649 -15.189 1.00 97.50 127 SER A O 1
ATOM 990 N N . THR A 1 128 ? -22.754 1.818 -16.622 1.00 97.25 128 THR A N 1
ATOM 991 C CA . THR A 1 128 ? -23.838 1.731 -15.627 1.00 97.25 128 THR A CA 1
ATOM 992 C C . THR A 1 128 ? -23.472 0.835 -14.437 1.00 97.25 128 THR A C 1
ATOM 994 O O . THR A 1 128 ? -23.809 1.145 -13.292 1.00 97.25 128 THR A O 1
ATOM 997 N N . ALA A 1 129 ? -22.712 -0.240 -14.673 1.00 97.88 129 ALA A N 1
ATOM 998 C CA . ALA A 1 129 ? -22.190 -1.110 -13.621 1.00 97.88 129 ALA A CA 1
ATOM 999 C C . ALA A 1 129 ? -21.253 -0.354 -12.663 1.00 97.88 129 ALA A C 1
ATOM 1001 O O . ALA A 1 129 ? -21.361 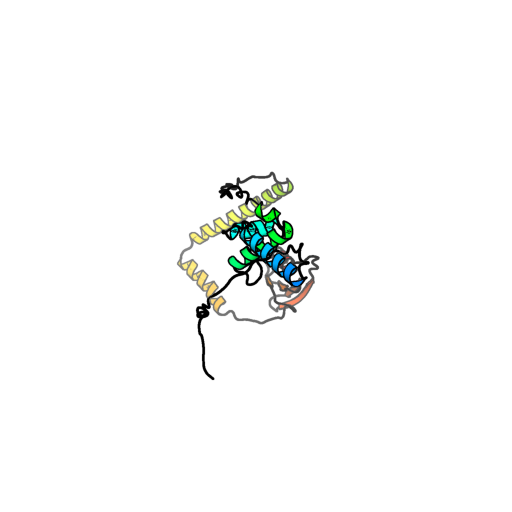-0.511 -11.442 1.00 97.88 129 ALA A O 1
ATOM 1002 N N . LEU A 1 130 ? -20.380 0.511 -13.195 1.00 96.88 130 LEU A N 1
ATOM 1003 C CA . LEU A 1 130 ? -19.499 1.356 -12.389 1.00 96.88 130 LEU A CA 1
ATOM 1004 C C . LEU A 1 130 ? -20.303 2.365 -11.561 1.00 96.88 130 LEU A C 1
ATOM 1006 O O . LEU A 1 130 ? -20.012 2.554 -10.380 1.00 96.88 130 LEU A O 1
ATOM 1010 N N . LEU A 1 131 ? -21.348 2.965 -12.139 1.00 97.00 131 LEU A N 1
ATOM 1011 C CA . LEU A 1 131 ? -22.236 3.881 -11.419 1.00 97.00 131 LEU A CA 1
ATOM 1012 C C . LEU A 1 131 ? -22.930 3.190 -10.233 1.00 97.00 131 LEU A C 1
ATOM 1014 O O . LEU A 1 131 ? -22.929 3.718 -9.117 1.00 97.00 131 LEU A O 1
ATOM 1018 N N . LEU A 1 132 ? -23.483 1.990 -10.438 1.00 98.00 132 LEU A N 1
ATOM 1019 C CA . LEU A 1 132 ? -24.114 1.210 -9.366 1.00 98.00 132 LEU A CA 1
ATOM 1020 C C . LEU A 1 132 ? -23.109 0.805 -8.280 1.00 98.00 132 LEU A C 1
ATOM 1022 O O . LEU A 1 132 ? -23.420 0.897 -7.089 1.00 98.00 132 LEU A O 1
ATOM 1026 N N . ALA A 1 133 ? -21.896 0.401 -8.665 1.00 97.69 133 ALA A N 1
ATOM 1027 C CA . ALA A 1 133 ? -20.824 0.105 -7.720 1.00 97.69 133 ALA A CA 1
ATOM 1028 C C . ALA A 1 133 ? -20.446 1.344 -6.892 1.00 97.69 133 ALA A C 1
ATOM 1030 O O . ALA A 1 133 ? -20.383 1.254 -5.666 1.00 97.69 133 ALA A O 1
ATOM 1031 N N . ARG A 1 134 ? -20.289 2.515 -7.527 1.00 97.44 134 ARG A N 1
ATOM 1032 C CA . ARG A 1 134 ? -20.011 3.790 -6.843 1.00 97.44 134 ARG A CA 1
ATOM 1033 C C . ARG A 1 134 ? -21.110 4.158 -5.848 1.00 97.44 134 ARG A C 1
ATOM 1035 O O . ARG A 1 134 ? -20.793 4.514 -4.717 1.00 97.44 134 ARG A O 1
ATOM 1042 N N . ARG A 1 135 ? -22.389 3.988 -6.207 1.00 97.94 135 ARG A N 1
ATOM 1043 C CA . ARG A 1 135 ? -23.517 4.197 -5.275 1.00 97.94 135 ARG A CA 1
ATOM 1044 C C . ARG A 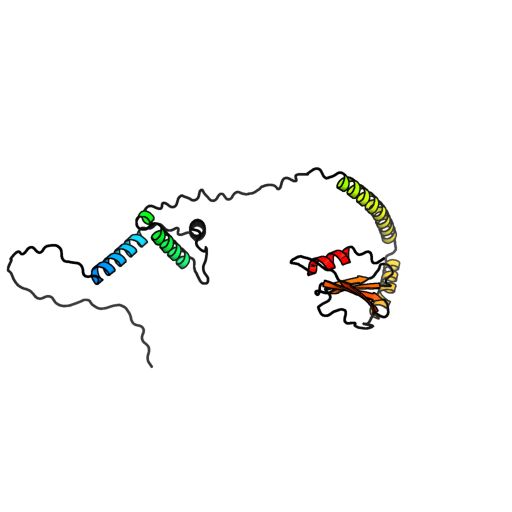1 135 ? -23.438 3.269 -4.060 1.00 97.94 135 ARG A C 1
ATOM 1046 O O . ARG A 1 135 ? -23.613 3.724 -2.933 1.00 97.94 135 ARG A O 1
ATOM 1053 N N . ARG A 1 136 ? -23.125 1.984 -4.259 1.00 97.88 136 ARG A N 1
ATOM 1054 C CA . ARG A 1 136 ? -22.946 1.023 -3.153 1.00 97.88 136 ARG A CA 1
ATOM 1055 C C . ARG A 1 136 ? -21.764 1.394 -2.259 1.00 97.88 136 ARG A C 1
ATOM 1057 O O . ARG A 1 136 ? -21.903 1.362 -1.039 1.00 97.88 136 ARG A O 1
ATOM 1064 N N . ILE A 1 137 ? -20.634 1.775 -2.857 1.00 97.56 137 ILE A N 1
ATOM 1065 C CA . ILE A 1 137 ? -19.448 2.240 -2.128 1.00 97.56 137 ILE A CA 1
ATOM 1066 C C . ILE A 1 137 ? -19.797 3.475 -1.298 1.00 97.56 137 ILE A C 1
ATOM 1068 O O . ILE A 1 137 ? -19.464 3.497 -0.118 1.00 97.56 137 ILE A O 1
ATOM 1072 N N . ALA A 1 138 ? -20.512 4.447 -1.871 1.00 98.06 138 ALA A N 1
ATOM 1073 C CA . ALA A 1 138 ? -20.940 5.654 -1.170 1.00 98.06 138 ALA A CA 1
ATOM 1074 C C . ALA A 1 138 ? -21.860 5.335 0.019 1.00 98.06 138 ALA A C 1
ATOM 1076 O O . ALA A 1 138 ? -21.604 5.779 1.132 1.00 98.06 138 ALA A O 1
ATOM 1077 N N . MET A 1 139 ? -22.890 4.504 -0.164 1.00 97.81 139 MET A N 1
ATOM 1078 C CA . MET A 1 139 ? -23.793 4.131 0.937 1.00 97.81 139 MET A CA 1
ATOM 1079 C C . MET A 1 139 ? -23.066 3.381 2.065 1.00 97.81 139 MET A C 1
ATOM 1081 O O . MET A 1 139 ? -23.293 3.631 3.254 1.00 97.81 139 MET A O 1
ATOM 1085 N N . TYR A 1 140 ? -22.149 2.484 1.702 1.00 96.62 140 TYR A N 1
ATOM 1086 C CA . TYR A 1 140 ? -21.314 1.767 2.660 1.00 96.62 140 TYR A CA 1
ATOM 1087 C C . TYR A 1 140 ? -20.334 2.694 3.396 1.00 96.62 140 TYR A C 1
ATOM 1089 O O . TYR A 1 140 ? -20.174 2.586 4.612 1.00 96.62 140 TYR A O 1
ATOM 1097 N N . SER A 1 141 ? -19.676 3.614 2.687 1.00 98.12 141 SER A N 1
ATOM 1098 C CA . SER A 1 141 ? -18.663 4.494 3.270 1.00 98.12 141 SER A CA 1
ATOM 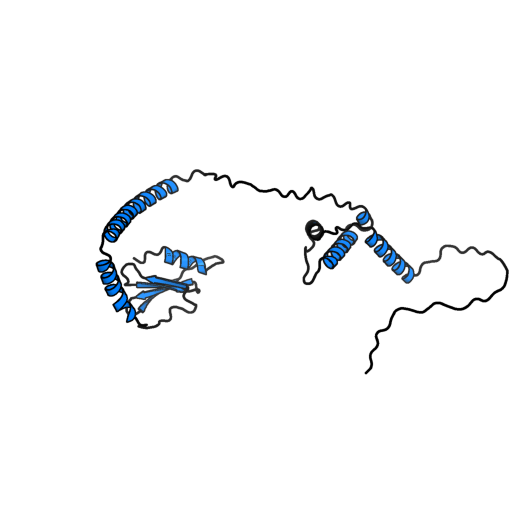1099 C C . SER A 1 141 ? -19.279 5.600 4.124 1.00 98.12 141 SER A C 1
ATOM 1101 O O . SER A 1 141 ? -18.787 5.836 5.225 1.00 98.12 141 SER A O 1
ATOM 1103 N N . LEU A 1 142 ? -20.378 6.223 3.685 1.00 97.81 142 LEU A N 1
ATOM 1104 C CA . LEU A 1 142 ? -21.043 7.319 4.399 1.00 97.81 142 LEU A CA 1
ATOM 1105 C C . LEU A 1 142 ? -21.585 6.872 5.762 1.00 97.81 142 LEU A C 1
ATOM 1107 O O . LEU A 1 142 ? -21.376 7.548 6.770 1.00 97.81 142 LEU A O 1
ATOM 1111 N N . SER A 1 143 ? -22.220 5.698 5.825 1.00 97.38 143 SER A N 1
ATOM 1112 C CA . SER A 1 143 ? -22.732 5.145 7.087 1.00 97.38 143 SER A CA 1
ATOM 1113 C C . SER A 1 143 ? -21.610 4.854 8.094 1.00 97.38 143 SER A C 1
ATOM 1115 O O . SER A 1 143 ? -21.724 5.189 9.277 1.00 97.38 143 SER A O 1
ATOM 1117 N N . ARG A 1 144 ? -20.482 4.298 7.632 1.00 97.38 144 ARG A N 1
ATOM 1118 C CA . ARG A 1 144 ? -19.291 4.067 8.466 1.00 97.38 144 ARG A CA 1
ATOM 1119 C C . ARG A 1 144 ? -18.588 5.366 8.852 1.00 97.38 144 ARG A C 1
ATOM 1121 O O . ARG A 1 144 ? -18.118 5.472 9.981 1.00 97.38 144 ARG A O 1
ATOM 1128 N N . ALA A 1 145 ? -18.538 6.350 7.956 1.00 98.00 145 ALA A N 1
ATOM 1129 C CA . ALA A 1 145 ? -17.965 7.662 8.230 1.00 98.00 145 ALA A CA 1
ATOM 1130 C C . ALA A 1 145 ? -18.737 8.375 9.344 1.00 98.00 145 ALA A C 1
ATOM 1132 O O . ALA A 1 145 ? -18.112 8.864 10.279 1.00 98.00 145 ALA A O 1
ATOM 1133 N N . LYS A 1 146 ? -20.078 8.331 9.316 1.00 97.94 146 LYS A N 1
ATOM 1134 C CA . LYS A 1 146 ? -20.918 8.856 10.402 1.00 97.94 146 LYS A CA 1
ATOM 1135 C C . LYS A 1 146 ? -20.579 8.210 11.747 1.00 97.94 146 LYS A C 1
ATOM 1137 O O . LYS A 1 146 ? -20.364 8.925 12.718 1.00 97.94 146 LYS A O 1
ATOM 1142 N N . ARG A 1 147 ? -20.484 6.874 11.799 1.00 97.56 147 ARG A N 1
ATOM 1143 C CA . ARG A 1 147 ? -20.132 6.141 13.030 1.00 97.56 147 ARG A CA 1
ATOM 1144 C C . ARG A 1 147 ? -18.727 6.486 13.532 1.00 97.56 147 ARG A C 1
ATOM 1146 O O . ARG A 1 147 ? -18.526 6.672 14.727 1.00 97.56 147 ARG A O 1
ATOM 1153 N N . ARG A 1 148 ? -17.758 6.587 12.619 1.00 97.81 148 ARG A N 1
ATOM 1154 C CA . ARG A 1 148 ? -16.385 6.982 12.950 1.00 97.81 148 ARG A CA 1
ATOM 1155 C C . ARG A 1 148 ? -16.344 8.400 13.521 1.00 97.81 148 ARG A C 1
ATOM 1157 O O . ARG A 1 148 ? -15.692 8.609 14.532 1.00 97.81 148 ARG A O 1
ATOM 1164 N N . LEU A 1 149 ? -17.053 9.350 12.909 1.00 97.81 149 LEU A N 1
ATOM 1165 C CA . LEU A 1 149 ? -17.125 10.731 13.396 1.00 97.81 149 LEU A CA 1
ATOM 1166 C C . LEU A 1 149 ? -17.826 10.819 14.752 1.00 97.81 149 LEU A C 1
ATOM 1168 O O . LEU A 1 149 ? -17.326 11.502 15.635 1.00 97.81 149 LEU A O 1
ATOM 1172 N N . SER A 1 150 ? -18.934 10.099 14.961 1.00 97.12 150 SER A N 1
ATOM 1173 C CA . SER A 1 150 ? -19.599 10.087 16.270 1.00 97.12 150 SER A CA 1
ATOM 1174 C C . SER A 1 150 ? -18.690 9.541 17.371 1.00 97.12 150 SER A C 1
ATOM 1176 O O . SER A 1 150 ? -18.667 10.093 18.465 1.00 97.12 150 SER A O 1
ATOM 1178 N N . GLN A 1 151 ? -17.908 8.498 17.071 1.00 95.75 151 GLN A N 1
ATOM 1179 C CA . GLN A 1 151 ? -16.912 7.965 17.999 1.00 95.75 151 GLN A CA 1
ATOM 1180 C C . GLN A 1 151 ? -15.800 8.988 18.276 1.00 95.75 151 GLN A C 1
ATOM 1182 O O . GLN A 1 151 ? -15.482 9.234 19.431 1.00 95.75 151 GLN A O 1
ATOM 1187 N N . GLN A 1 152 ? -15.262 9.637 17.240 1.00 95.44 152 GLN A N 1
ATOM 1188 C CA . GLN A 1 152 ? -14.225 10.664 17.394 1.00 95.44 152 GLN A CA 1
ATOM 1189 C C . GLN A 1 152 ? -14.712 11.874 18.200 1.00 95.44 152 GLN A C 1
ATOM 1191 O O . GLN A 1 152 ? -13.966 12.397 19.020 1.00 95.44 152 GLN A O 1
ATOM 1196 N N . HIS A 1 153 ? -15.961 12.306 18.009 1.00 95.88 153 HIS A N 1
ATOM 1197 C CA . HIS A 1 153 ? -16.557 13.371 18.816 1.00 95.88 153 HIS A CA 1
ATOM 1198 C C . HIS A 1 153 ? -16.694 12.969 20.287 1.00 95.88 153 HIS A C 1
ATOM 1200 O O . HIS A 1 153 ? -16.386 13.774 21.159 1.00 95.88 153 HIS A O 1
ATOM 1206 N N . PHE A 1 154 ? -17.115 11.731 20.561 1.00 92.44 154 PHE A N 1
ATOM 1207 C CA . PHE A 1 154 ? -17.191 11.204 21.923 1.00 92.44 154 PHE A CA 1
ATOM 1208 C C . PHE A 1 154 ? -15.802 11.119 22.584 1.00 92.44 154 PHE A C 1
ATOM 1210 O O . PHE A 1 154 ? -15.613 11.575 23.710 1.00 92.44 154 PHE A O 1
ATOM 1217 N N . GLU A 1 155 ? -14.803 10.609 21.862 1.00 90.38 155 GLU A N 1
ATOM 1218 C CA . GLU A 1 155 ? -13.414 10.537 22.333 1.00 90.38 155 GLU A CA 1
ATOM 1219 C C . GLU A 1 155 ? -12.821 11.933 22.582 1.00 90.38 155 GLU A C 1
ATOM 1221 O O . GLU A 1 155 ? -12.127 12.133 23.574 1.00 90.38 155 GLU A O 1
ATOM 1226 N N . ALA A 1 156 ? -13.134 12.922 21.739 1.00 91.69 156 ALA A N 1
ATOM 1227 C CA . ALA A 1 156 ? -12.663 14.300 21.900 1.00 91.69 156 ALA A CA 1
ATOM 1228 C C . ALA A 1 156 ? -13.253 15.013 23.130 1.00 91.69 156 ALA A C 1
ATOM 1230 O O . ALA A 1 156 ? -12.646 15.951 23.640 1.00 91.69 156 ALA A O 1
ATOM 1231 N N . GLN A 1 157 ? -14.426 14.583 23.601 1.00 92.56 157 GLN A N 1
ATOM 1232 C CA . GLN A 1 157 ? -15.049 15.093 24.827 1.00 92.56 157 GLN A CA 1
ATOM 1233 C C . GLN A 1 157 ? -14.522 14.403 26.096 1.00 92.56 157 GLN A C 1
ATOM 1235 O O . GLN A 1 157 ? -14.825 14.849 27.201 1.00 92.56 157 GLN A O 1
ATOM 1240 N N . SER A 1 158 ? -13.746 13.322 25.957 1.00 90.38 158 SER A N 1
ATOM 1241 C CA . SER A 1 158 ? -13.178 12.589 27.091 1.00 90.38 158 SER A CA 1
ATOM 1242 C C . SER A 1 158 ? -12.047 13.380 27.757 1.00 90.38 158 SER A C 1
ATOM 1244 O O . SER A 1 158 ? -11.315 14.125 27.105 1.00 90.38 158 SER A O 1
ATOM 1246 N N . SER A 1 159 ? -11.882 13.222 29.073 1.00 94.56 159 SER A N 1
ATOM 1247 C CA . SER A 1 159 ? -10.845 13.948 29.810 1.00 94.56 159 SER A CA 1
ATOM 1248 C C . SER A 1 159 ? -9.438 13.436 29.467 1.00 94.56 159 SER A C 1
ATOM 1250 O O . SER A 1 159 ? -9.229 12.248 29.207 1.00 94.56 159 SER A O 1
ATOM 1252 N N . LEU A 1 160 ? -8.431 14.317 29.526 1.00 92.00 160 LEU A N 1
ATOM 1253 C CA . LEU A 1 160 ? -7.031 13.928 29.292 1.00 92.00 160 LEU A CA 1
ATOM 1254 C C . LEU A 1 160 ? -6.541 12.859 30.285 1.00 92.00 160 LEU A C 1
ATOM 1256 O O . LEU A 1 160 ? -5.709 12.026 29.923 1.00 92.00 160 LEU A O 1
ATOM 1260 N N . GLY A 1 161 ? -7.062 12.867 31.518 1.00 94.88 161 GLY A N 1
ATOM 1261 C CA . GLY A 1 161 ? -6.738 11.881 32.551 1.00 94.88 161 GLY A CA 1
ATOM 1262 C C . GLY A 1 161 ? -7.231 10.481 32.190 1.00 94.88 161 GLY A C 1
ATOM 1263 O O . GLY A 1 161 ? -6.451 9.530 32.242 1.00 94.88 161 GLY A O 1
ATOM 1264 N N . ASP A 1 162 ? -8.478 10.365 31.730 1.00 92.69 162 ASP A N 1
ATOM 1265 C CA . ASP A 1 162 ? -9.060 9.087 31.301 1.00 92.69 162 ASP A CA 1
ATOM 1266 C C . ASP A 1 162 ? -8.340 8.538 30.066 1.00 92.69 162 ASP A C 1
ATOM 1268 O O . ASP A 1 162 ? -8.015 7.351 29.994 1.00 92.69 162 ASP A O 1
ATOM 1272 N N . MET A 1 163 ? -8.001 9.416 29.115 1.00 91.81 163 MET A N 1
ATOM 1273 C CA . MET A 1 163 ? -7.211 9.041 27.941 1.00 91.81 163 MET A CA 1
ATOM 1274 C C . MET A 1 163 ? -5.817 8.530 28.328 1.00 91.81 163 MET A C 1
ATOM 1276 O O . MET A 1 163 ? -5.333 7.552 27.754 1.00 91.81 163 MET A O 1
ATOM 1280 N N . ALA A 1 164 ? -5.155 9.174 29.293 1.00 94.31 164 ALA A N 1
ATOM 1281 C CA . ALA A 1 164 ? -3.851 8.742 29.787 1.00 94.31 164 ALA A CA 1
ATOM 1282 C C . ALA A 1 164 ? -3.940 7.398 30.528 1.00 94.31 164 ALA A C 1
ATOM 1284 O O . ALA A 1 164 ? -3.101 6.523 30.301 1.00 94.31 164 ALA A O 1
ATOM 1285 N N . ALA A 1 165 ? -4.973 7.206 31.352 1.00 95.31 165 ALA A N 1
ATOM 1286 C CA . ALA A 1 165 ? -5.231 5.950 32.047 1.00 95.31 165 ALA A CA 1
ATOM 1287 C C . ALA A 1 165 ? -5.491 4.795 31.065 1.00 95.31 165 ALA A C 1
ATOM 1289 O O . ALA A 1 165 ? -4.887 3.732 31.205 1.00 95.31 165 ALA A O 1
ATOM 1290 N N . LEU A 1 166 ? -6.305 5.021 30.026 1.00 93.88 166 LEU A N 1
ATOM 1291 C CA . LEU A 1 166 ? -6.565 4.042 28.967 1.00 93.88 166 LEU A CA 1
ATOM 1292 C C . LEU A 1 166 ? -5.292 3.692 28.186 1.00 93.88 166 LEU A C 1
ATOM 1294 O O . LEU A 1 166 ? -5.000 2.525 27.941 1.00 93.88 166 LEU A O 1
ATOM 1298 N N . ARG A 1 167 ? -4.490 4.692 27.804 1.00 94.38 167 ARG A N 1
ATOM 1299 C CA . ARG A 1 167 ? -3.211 4.438 27.121 1.00 94.38 167 ARG A CA 1
ATOM 1300 C C . ARG A 1 167 ? -2.272 3.614 27.988 1.00 94.38 167 ARG A C 1
ATOM 1302 O O . ARG A 1 167 ? -1.616 2.713 27.476 1.00 94.38 167 ARG A O 1
ATOM 1309 N N . LYS A 1 168 ? -2.222 3.906 29.289 1.00 96.69 168 LYS A N 1
ATOM 1310 C CA . LYS A 1 168 ? -1.411 3.153 30.243 1.00 96.69 168 LYS A CA 1
ATOM 1311 C C . LYS A 1 168 ? -1.895 1.705 30.370 1.00 96.69 168 LYS A C 1
ATOM 1313 O O . LYS A 1 168 ? -1.069 0.803 30.279 1.00 96.69 168 LYS A O 1
ATOM 1318 N N . SER A 1 169 ? -3.205 1.473 30.492 1.00 96.88 169 SER A N 1
ATOM 1319 C CA . SER A 1 169 ? -3.761 0.116 30.608 1.00 96.88 169 SER A CA 1
ATOM 1320 C C . SER A 1 169 ? -3.536 -0.740 29.359 1.00 96.88 169 SER A C 1
ATOM 1322 O O . SER A 1 169 ? -3.365 -1.948 29.483 1.00 96.88 169 SER A O 1
ATOM 1324 N N . VAL A 1 170 ? -3.478 -0.128 28.170 1.00 95.81 170 VAL A N 1
ATOM 1325 C CA . VAL A 1 170 ? -3.132 -0.815 26.915 1.00 95.81 170 VAL A CA 1
ATOM 1326 C C . VAL A 1 170 ? -1.623 -1.032 26.782 1.00 95.81 170 VAL A C 1
ATOM 1328 O O . VAL A 1 170 ? -1.192 -2.104 26.367 1.00 95.81 170 VAL A O 1
ATOM 1331 N N . LEU A 1 171 ? -0.803 -0.032 27.116 1.00 96.62 171 LEU A N 1
ATOM 1332 C CA . LEU A 1 171 ? 0.644 -0.081 26.894 1.00 96.62 171 LEU A CA 1
ATOM 1333 C C . LEU A 1 171 ? 1.376 -0.971 27.903 1.00 96.62 171 LEU A C 1
ATOM 1335 O O . LEU A 1 171 ? 2.352 -1.621 27.536 1.00 96.62 171 LEU A O 1
ATOM 1339 N N . ASP A 1 172 ? 0.943 -0.994 29.163 1.00 96.31 172 ASP A N 1
ATOM 1340 C CA . ASP A 1 172 ? 1.638 -1.744 30.211 1.00 96.31 172 ASP A CA 1
ATOM 1341 C C . ASP A 1 172 ? 1.701 -3.259 29.917 1.00 96.31 172 ASP A C 1
ATOM 1343 O O . ASP A 1 172 ? 2.797 -3.814 30.014 1.00 96.31 172 ASP A O 1
ATOM 1347 N N . PRO A 1 173 ? 0.624 -3.924 29.447 1.00 96.31 173 PRO A N 1
ATOM 1348 C CA . PRO A 1 173 ? 0.695 -5.307 28.976 1.00 96.31 173 PRO A CA 1
ATOM 1349 C C . PRO A 1 173 ? 1.578 -5.497 27.739 1.00 96.31 173 PRO A C 1
ATOM 1351 O O . PRO A 1 173 ? 2.276 -6.497 27.644 1.00 96.31 173 PRO A O 1
ATOM 1354 N N . LEU A 1 174 ? 1.598 -4.551 26.794 1.00 95.06 174 LEU A N 1
ATOM 1355 C CA . LEU A 1 174 ? 2.399 -4.686 25.567 1.00 95.06 174 LEU A CA 1
ATOM 1356 C C . LEU A 1 174 ? 3.907 -4.718 25.846 1.00 95.06 174 LEU A C 1
ATOM 1358 O O . LEU A 1 174 ? 4.662 -5.297 25.068 1.00 95.06 174 LEU A O 1
ATOM 1362 N N . LYS A 1 175 ? 4.356 -4.139 26.967 1.00 94.31 175 LYS A N 1
ATOM 1363 C CA . LYS A 1 175 ? 5.766 -4.178 27.389 1.00 94.31 175 LYS A CA 1
ATOM 1364 C C . LYS A 1 175 ? 6.241 -5.579 27.772 1.00 94.31 175 LYS A C 1
ATOM 1366 O O . LYS A 1 175 ? 7.441 -5.825 27.731 1.00 94.31 175 LYS A O 1
ATOM 1371 N N . SER A 1 176 ? 5.338 -6.479 28.166 1.00 95.25 176 SER A N 1
ATOM 1372 C CA . SER A 1 176 ? 5.699 -7.854 28.531 1.00 95.25 176 SER A CA 1
ATOM 1373 C C . SER A 1 176 ? 5.692 -8.813 27.341 1.00 95.25 176 SER A C 1
ATOM 1375 O O . SER A 1 176 ? 6.033 -9.985 27.503 1.00 95.25 176 SER A O 1
ATOM 1377 N N . TYR A 1 177 ? 5.308 -8.344 26.148 1.00 94.00 177 TYR A N 1
ATOM 1378 C CA . TYR A 1 177 ? 5.187 -9.205 24.980 1.00 94.00 177 TYR A CA 1
ATOM 1379 C C . TYR A 1 177 ? 6.573 -9.646 24.522 1.00 94.00 177 TYR A C 1
ATOM 1381 O O . TYR A 1 177 ? 7.452 -8.837 24.230 1.00 94.00 177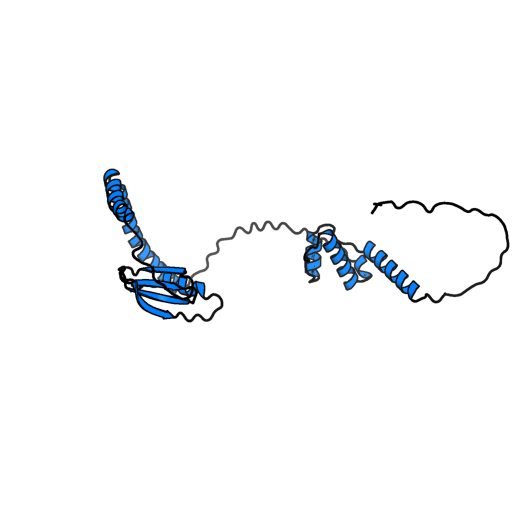 TYR A O 1
ATOM 1389 N N . THR A 1 178 ? 6.745 -10.957 24.440 1.00 94.75 178 THR A N 1
ATOM 1390 C CA . THR A 1 178 ? 7.954 -11.606 23.943 1.00 94.75 178 THR A CA 1
ATOM 1391 C C . THR A 1 178 ? 7.585 -12.595 22.845 1.00 94.75 178 THR A C 1
ATOM 1393 O O . THR A 1 178 ? 6.421 -12.973 22.688 1.00 94.75 178 THR A O 1
ATOM 1396 N N . SER A 1 179 ? 8.574 -13.008 22.059 1.00 91.69 179 SER A N 1
ATOM 1397 C CA . SER A 1 179 ? 8.378 -14.015 21.022 1.00 91.69 179 SER A CA 1
ATOM 1398 C C . SER A 1 179 ? 8.003 -15.352 21.661 1.00 91.69 179 SER A C 1
ATOM 1400 O O . SER A 1 179 ? 8.837 -15.980 22.307 1.00 91.69 179 SER A O 1
ATOM 1402 N N . LEU A 1 180 ? 6.764 -15.804 21.446 1.00 90.69 180 LEU A N 1
ATOM 1403 C CA . LEU A 1 180 ? 6.304 -17.120 21.903 1.00 90.69 180 LEU A CA 1
ATOM 1404 C C . LEU A 1 180 ? 6.958 -18.263 21.114 1.00 90.69 180 LEU A C 1
ATOM 1406 O O . LEU A 1 180 ? 7.201 -19.333 21.661 1.00 90.69 180 LEU A O 1
ATOM 1410 N N . GLY A 1 181 ? 7.260 -18.035 19.834 1.00 89.25 181 GLY A N 1
ATOM 1411 C CA . GLY A 1 181 ? 7.855 -19.041 18.965 1.00 89.25 181 GLY A CA 1
ATOM 1412 C C . GLY A 1 181 ? 8.127 -18.522 17.558 1.00 89.25 181 GLY A C 1
ATOM 1413 O O . GLY A 1 181 ? 7.754 -17.406 17.203 1.00 89.25 181 GLY A O 1
ATOM 1414 N N . SER A 1 182 ? 8.791 -19.353 16.760 1.00 91.62 182 SER A N 1
ATOM 1415 C CA . SER A 1 182 ? 9.061 -19.108 15.345 1.00 91.62 182 SER A CA 1
ATOM 1416 C C . SER A 1 182 ? 8.716 -20.358 14.551 1.00 91.62 182 SER A C 1
ATOM 1418 O O . SER A 1 182 ? 8.969 -21.474 15.007 1.00 91.62 182 SER A O 1
ATOM 1420 N N . GLN A 1 183 ? 8.150 -20.171 13.364 1.00 90.94 183 GLN A N 1
ATOM 1421 C CA . GLN A 1 183 ? 7.758 -21.267 12.496 1.00 90.94 183 GLN A CA 1
ATOM 1422 C C . GLN A 1 183 ? 8.172 -21.004 11.055 1.00 90.94 183 GLN A C 1
ATOM 1424 O O . GLN A 1 183 ? 8.071 -19.890 10.538 1.00 90.94 183 GLN A O 1
ATOM 1429 N N . VAL A 1 184 ? 8.636 -22.063 10.394 1.00 90.94 184 VAL A N 1
ATOM 1430 C CA . VAL A 1 184 ? 9.047 -22.011 8.994 1.00 90.94 184 VAL A CA 1
ATOM 1431 C C . VAL A 1 184 ? 7.809 -22.074 8.111 1.00 90.94 184 VAL A C 1
ATOM 1433 O O . VAL A 1 184 ? 7.169 -23.117 8.003 1.00 90.94 184 VAL A O 1
ATOM 1436 N N . ALA A 1 185 ? 7.492 -20.957 7.456 1.00 86.00 185 ALA A N 1
ATOM 1437 C CA . ALA A 1 185 ? 6.287 -20.858 6.640 1.00 86.00 185 ALA A CA 1
ATOM 1438 C C . ALA A 1 185 ? 6.454 -21.258 5.162 1.00 86.00 185 ALA A C 1
ATOM 1440 O O . ALA A 1 185 ? 5.468 -21.384 4.436 1.00 86.00 185 ALA A O 1
ATOM 1441 N N . GLY A 1 186 ? 7.686 -21.451 4.688 1.00 84.38 186 GLY A N 1
ATOM 1442 C CA . GLY A 1 186 ? 7.950 -21.885 3.319 1.00 84.38 186 GLY A CA 1
ATOM 1443 C C . GLY A 1 186 ? 9.432 -21.893 2.950 1.00 84.38 186 GLY A C 1
ATOM 1444 O O . GLY A 1 186 ? 10.288 -21.508 3.738 1.00 84.38 186 GLY A O 1
ATOM 1445 N N . GLU A 1 187 ? 9.718 -22.323 1.720 1.00 87.44 187 GLU A N 1
ATOM 1446 C CA . GLU A 1 187 ? 11.080 -22.470 1.169 1.00 87.44 187 GLU A CA 1
ATOM 1447 C C . GLU A 1 187 ? 11.739 -21.138 0.768 1.00 87.44 187 GLU A C 1
ATOM 1449 O O . GLU A 1 187 ? 12.949 -21.062 0.574 1.00 87.44 187 GLU A O 1
ATOM 1454 N N . ARG A 1 188 ? 10.941 -20.082 0.584 1.00 89.88 188 ARG A N 1
ATOM 1455 C CA . ARG A 1 188 ? 11.402 -18.731 0.233 1.00 89.88 188 ARG A CA 1
ATOM 1456 C C . ARG A 1 188 ? 10.931 -17.722 1.285 1.00 89.88 188 ARG A C 1
ATOM 1458 O O . ARG A 1 188 ? 10.018 -18.036 2.051 1.00 89.88 188 ARG A O 1
ATOM 1465 N N . PRO A 1 189 ? 11.481 -16.495 1.300 1.00 90.62 189 PRO A N 1
ATOM 1466 C CA . PRO A 1 189 ? 11.049 -15.468 2.237 1.00 90.62 189 PRO A CA 1
ATOM 1467 C C . PRO A 1 189 ? 9.536 -15.219 2.201 1.00 90.62 189 PRO A C 1
ATOM 1469 O O . PRO A 1 189 ? 8.896 -15.217 1.139 1.00 90.62 189 PRO A O 1
ATOM 1472 N N . VAL A 1 190 ? 8.970 -15.004 3.387 1.00 90.44 190 VAL A N 1
ATOM 1473 C CA . VAL A 1 190 ? 7.576 -14.594 3.563 1.00 90.44 190 VAL A CA 1
ATOM 1474 C C . VAL A 1 190 ? 7.471 -13.102 3.267 1.00 90.44 190 VAL A C 1
ATOM 1476 O O . VAL A 1 190 ? 8.234 -12.298 3.787 1.00 90.44 190 VAL A O 1
ATOM 1479 N N . SER A 1 191 ? 6.520 -12.734 2.414 1.00 88.88 191 SER A N 1
ATOM 1480 C CA . SER A 1 191 ? 6.276 -11.346 1.992 1.00 88.88 191 SER A CA 1
ATOM 1481 C C . SER A 1 191 ? 5.162 -10.649 2.752 1.00 88.88 191 SER A C 1
ATOM 1483 O O . SER A 1 191 ? 5.146 -9.426 2.844 1.00 88.88 191 SER A O 1
ATOM 1485 N N . ILE A 1 192 ? 4.183 -11.413 3.225 1.00 87.50 192 ILE A N 1
ATOM 1486 C CA . ILE A 1 192 ? 2.962 -10.874 3.807 1.00 87.50 192 ILE A CA 1
ATOM 1487 C C . ILE A 1 192 ? 2.388 -11.870 4.805 1.00 87.50 192 ILE A C 1
ATOM 1489 O O . ILE A 1 192 ? 2.439 -13.081 4.585 1.00 87.50 192 ILE A O 1
ATOM 1493 N N . VAL A 1 193 ? 1.820 -11.334 5.879 1.00 91.38 193 VAL A N 1
ATOM 1494 C CA . VAL A 1 193 ? 1.132 -12.078 6.930 1.00 91.38 193 V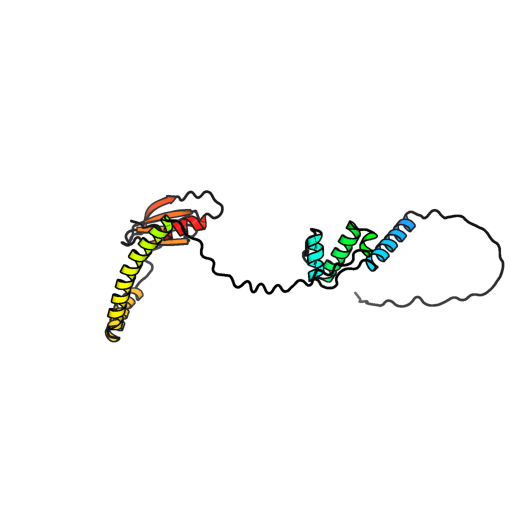AL A CA 1
ATOM 1495 C C . VAL A 1 193 ? -0.183 -11.361 7.242 1.00 91.38 193 VAL A C 1
ATOM 1497 O O . VAL A 1 193 ? -0.214 -10.129 7.306 1.00 91.38 193 VAL A O 1
ATOM 1500 N N . ARG A 1 194 ? -1.284 -12.105 7.380 1.00 92.00 194 ARG A N 1
ATOM 1501 C CA . ARG A 1 194 ? -2.618 -11.573 7.697 1.00 92.00 194 ARG A CA 1
ATOM 1502 C C . ARG A 1 194 ? -3.357 -12.505 8.646 1.00 92.00 194 ARG A C 1
ATOM 1504 O O . ARG A 1 194 ? -3.476 -13.687 8.351 1.00 92.00 194 ARG A O 1
ATOM 1511 N N . PHE A 1 195 ? -3.881 -11.958 9.735 1.00 92.06 195 PHE A N 1
ATOM 1512 C CA . PHE A 1 195 ? -4.838 -12.662 10.585 1.00 92.06 195 PHE A CA 1
ATOM 1513 C C . PHE A 1 195 ? -6.237 -12.630 9.966 1.00 92.06 195 PHE A C 1
ATOM 1515 O O . PHE A 1 195 ? -6.590 -11.680 9.256 1.00 92.06 195 PHE A O 1
ATOM 1522 N N . SER A 1 196 ? -7.034 -13.647 10.267 1.00 91.00 196 SER A N 1
ATOM 1523 C CA . SER A 1 196 ? -8.482 -13.605 10.114 1.00 91.00 196 SER A CA 1
ATOM 1524 C C . SER A 1 196 ? -9.100 -12.566 11.069 1.00 91.00 196 SER A C 1
ATOM 1526 O O . SER A 1 196 ? -8.487 -12.213 12.081 1.00 91.00 196 SER A O 1
ATOM 1528 N N . PRO A 1 197 ? -10.301 -12.030 10.779 1.00 90.38 197 PRO A N 1
ATOM 1529 C CA . PRO A 1 197 ? -10.950 -11.031 11.636 1.00 90.38 197 PRO A CA 1
ATOM 1530 C C . PRO A 1 197 ? -11.215 -11.504 13.074 1.00 90.38 197 PRO A C 1
ATOM 1532 O O . PRO A 1 197 ? -11.241 -10.684 13.987 1.00 90.38 197 PRO A O 1
ATOM 1535 N N . ASP A 1 198 ? -11.400 -12.810 13.266 1.00 89.81 198 ASP A N 1
ATOM 1536 C CA . ASP A 1 198 ? -11.569 -13.482 14.559 1.00 89.81 198 ASP A CA 1
ATOM 1537 C C . ASP A 1 198 ? -10.231 -13.906 15.202 1.00 89.81 198 ASP A C 1
ATOM 1539 O O . ASP A 1 198 ? -10.216 -14.405 16.322 1.00 89.81 198 ASP A O 1
ATOM 1543 N N . SER A 1 199 ? -9.100 -13.673 14.523 1.00 90.94 199 SER A N 1
ATOM 1544 C CA . SER A 1 199 ? -7.737 -14.029 14.950 1.00 90.94 199 SER A CA 1
ATOM 1545 C C . SER A 1 199 ? -7.478 -15.529 15.161 1.00 90.94 199 SER A C 1
ATOM 1547 O O . SER A 1 199 ? -6.453 -15.883 15.743 1.00 90.94 199 SER A O 1
ATOM 1549 N N . SER A 1 200 ? -8.355 -16.407 14.667 1.00 92.62 200 SER A N 1
ATOM 1550 C CA . SER A 1 200 ? -8.205 -17.868 14.754 1.00 92.62 200 SER A CA 1
ATOM 1551 C C . SER A 1 200 ? -7.237 -18.437 13.713 1.00 92.62 200 SER A C 1
ATOM 1553 O O . SER A 1 200 ? -6.600 -19.461 13.950 1.00 92.62 200 SER A O 1
ATOM 1555 N N . ILE A 1 201 ? -7.087 -17.765 12.568 1.00 91.94 201 ILE A N 1
ATOM 1556 C CA . ILE A 1 201 ? -6.265 -18.216 11.444 1.00 91.94 201 ILE A CA 1
ATOM 1557 C C . ILE A 1 201 ? -5.256 -17.132 11.069 1.00 91.94 201 ILE A C 1
ATOM 1559 O O . ILE A 1 201 ? -5.560 -15.939 11.010 1.00 91.94 201 ILE A O 1
ATOM 1563 N N . LEU A 1 202 ? -4.042 -17.559 10.741 1.00 92.06 202 LEU A N 1
ATOM 1564 C CA . LEU A 1 202 ? -2.989 -16.743 10.162 1.00 92.06 202 LEU A CA 1
ATOM 1565 C C . LEU A 1 202 ? -2.712 -17.216 8.734 1.00 92.06 202 LEU A C 1
ATOM 1567 O O . LEU A 1 202 ? -2.427 -18.384 8.501 1.00 92.06 202 LEU A O 1
ATOM 1571 N N . ALA A 1 203 ? -2.748 -16.310 7.765 1.00 91.50 203 ALA A N 1
ATOM 1572 C CA . ALA A 1 203 ? -2.335 -16.583 6.396 1.00 91.50 203 ALA A CA 1
ATOM 1573 C C . ALA A 1 203 ? -0.987 -15.922 6.102 1.00 91.50 203 ALA A C 1
ATOM 1575 O O . ALA A 1 203 ? -0.804 -14.724 6.325 1.00 91.50 203 ALA A O 1
ATOM 1576 N N . THR A 1 204 ? -0.055 -16.690 5.543 1.00 91.62 204 THR A N 1
ATOM 1577 C CA . THR A 1 204 ? 1.289 -16.226 5.173 1.00 91.62 204 THR A CA 1
ATOM 1578 C C . THR A 1 204 ? 1.534 -16.428 3.683 1.00 91.62 204 THR A C 1
ATOM 1580 O O . THR A 1 204 ? 1.321 -17.526 3.175 1.00 91.62 204 THR A O 1
ATOM 1583 N N . GLY A 1 205 ? 2.006 -15.398 2.976 1.00 89.50 205 GLY A N 1
ATOM 1584 C CA . GLY A 1 205 ? 2.325 -15.454 1.546 1.00 89.50 205 GLY A CA 1
ATOM 1585 C C . GLY A 1 205 ? 3.830 -15.489 1.283 1.00 89.50 205 GLY A C 1
ATOM 1586 O O . GLY A 1 205 ? 4.548 -14.555 1.644 1.00 89.50 205 GLY A O 1
ATOM 1587 N N . CYS A 1 206 ? 4.308 -16.534 0.612 1.00 87.50 206 CYS A N 1
ATOM 1588 C CA . CYS A 1 206 ? 5.720 -16.768 0.303 1.00 87.50 206 CYS A CA 1
ATOM 1589 C C . CYS A 1 206 ? 6.077 -16.326 -1.132 1.00 87.50 206 CYS A C 1
ATOM 1591 O O . CYS A 1 206 ? 5.257 -16.429 -2.047 1.00 87.50 206 CYS A O 1
ATOM 1593 N N . TRP A 1 207 ? 7.323 -15.896 -1.375 1.00 85.31 207 TRP A N 1
ATOM 1594 C CA . TRP A 1 207 ? 7.824 -15.559 -2.725 1.00 85.31 207 TRP A CA 1
ATOM 1595 C C . TRP A 1 207 ? 7.853 -16.743 -3.702 1.00 85.31 207 TRP A C 1
ATOM 1597 O O . TRP A 1 207 ? 8.043 -16.554 -4.902 1.00 85.31 207 TRP A O 1
ATOM 1607 N N . SER A 1 208 ? 7.667 -17.969 -3.213 1.00 82.38 208 SER A N 1
ATOM 1608 C CA . SER A 1 208 ? 7.444 -19.144 -4.060 1.00 82.38 208 SER A CA 1
ATOM 1609 C C . SER A 1 208 ? 6.070 -19.134 -4.750 1.00 82.38 208 SER A C 1
ATOM 1611 O O . SER A 1 208 ? 5.846 -19.936 -5.651 1.00 82.38 208 SER A O 1
ATOM 1613 N N . GLY A 1 209 ? 5.157 -18.234 -4.356 1.00 76.19 209 GLY A N 1
ATOM 1614 C CA . GLY A 1 209 ? 3.766 -18.208 -4.822 1.00 76.19 209 GLY A CA 1
ATOM 1615 C C . GLY A 1 209 ? 2.836 -19.141 -4.036 1.00 76.19 209 GLY A C 1
ATOM 1616 O O . GLY A 1 209 ? 1.673 -19.300 -4.401 1.00 76.19 209 GLY A O 1
ATOM 1617 N N . LYS A 1 210 ? 3.334 -19.757 -2.957 1.00 82.94 210 LYS A N 1
ATOM 1618 C CA . LYS A 1 210 ? 2.540 -20.554 -2.014 1.00 82.94 210 LYS A CA 1
ATOM 1619 C C . LYS A 1 210 ? 2.005 -19.653 -0.892 1.00 82.94 210 LYS A C 1
ATOM 1621 O O . LYS A 1 210 ? 2.737 -18.792 -0.394 1.00 82.94 210 LYS A O 1
ATOM 1626 N N . ALA A 1 211 ? 0.754 -19.859 -0.485 1.00 88.31 211 ALA A N 1
ATOM 1627 C CA . ALA A 1 211 ? 0.200 -19.295 0.745 1.00 88.31 211 ALA A CA 1
ATOM 1628 C C . ALA A 1 211 ? -0.027 -20.417 1.757 1.00 88.31 211 ALA A C 1
ATOM 1630 O O . ALA A 1 211 ? -0.767 -21.346 1.464 1.00 88.31 211 ALA A O 1
ATOM 1631 N N . ALA A 1 212 ? 0.580 -20.330 2.933 1.00 89.50 212 ALA A N 1
ATOM 1632 C CA . ALA A 1 212 ? 0.319 -21.258 4.031 1.00 89.50 212 ALA A CA 1
ATOM 1633 C C . ALA A 1 212 ? -0.706 -20.660 5.004 1.00 89.50 212 ALA A C 1
ATOM 1635 O O . ALA A 1 212 ? -0.713 -19.446 5.230 1.00 89.50 212 ALA A O 1
ATOM 1636 N N . LEU A 1 213 ? -1.574 -21.515 5.538 1.00 91.81 213 LEU A N 1
ATOM 1637 C CA . LEU A 1 213 ? -2.555 -21.202 6.570 1.00 91.81 213 LEU A CA 1
ATOM 1638 C C . LEU A 1 213 ? -2.146 -21.881 7.873 1.00 91.81 213 LEU A C 1
ATOM 1640 O O . LEU A 1 213 ? -1.794 -23.063 7.877 1.00 91.81 213 LEU A O 1
ATOM 1644 N N . TRP A 1 214 ? -2.249 -21.135 8.963 1.00 92.69 214 TRP A N 1
ATOM 1645 C CA . TRP A 1 214 ? -1.898 -21.571 10.306 1.00 92.69 214 TRP A CA 1
ATOM 1646 C C . TRP A 1 214 ? -3.066 -21.324 11.241 1.00 92.69 214 TRP A C 1
ATOM 1648 O O . TRP A 1 214 ? -3.728 -20.295 11.147 1.00 92.69 214 TRP A O 1
ATOM 1658 N N . GLU A 1 215 ? -3.298 -22.245 12.153 1.00 93.94 215 GLU A N 1
ATOM 1659 C CA . GLU A 1 215 ? -4.239 -22.078 13.249 1.00 93.94 215 GLU A CA 1
ATOM 1660 C C . GLU A 1 215 ? -3.530 -21.419 14.436 1.00 93.94 215 GLU A C 1
ATOM 1662 O O . GLU A 1 215 ? -2.428 -21.805 14.830 1.00 93.94 215 GLU A O 1
ATOM 1667 N N . MET A 1 216 ? -4.161 -20.401 15.006 1.00 92.38 216 MET A N 1
ATOM 1668 C CA . MET A 1 216 ? -3.665 -19.640 16.148 1.00 92.38 216 MET A CA 1
ATOM 1669 C C . MET A 1 216 ? -4.387 -20.083 17.428 1.00 92.38 216 MET A C 1
ATOM 1671 O O . MET A 1 216 ? -5.575 -20.395 17.374 1.00 92.38 216 MET A O 1
ATOM 1675 N N . PRO A 1 217 ? -3.708 -20.114 18.594 1.00 90.31 217 PRO A N 1
ATOM 1676 C CA . PRO A 1 217 ? -2.399 -19.512 18.880 1.00 90.31 217 PRO A CA 1
ATOM 1677 C C . PRO A 1 217 ? -1.185 -20.431 18.668 1.00 90.31 217 PRO A C 1
ATOM 1679 O O . PRO A 1 217 ? -0.058 -19.946 18.692 1.00 90.31 217 PRO A O 1
ATOM 1682 N N . ASN A 1 218 ? -1.394 -21.733 18.464 1.00 89.19 218 ASN A N 1
ATOM 1683 C CA . ASN A 1 218 ? -0.309 -22.725 18.440 1.00 89.19 218 ASN A CA 1
ATOM 1684 C C . ASN A 1 218 ? 0.535 -22.699 17.157 1.00 89.19 218 ASN A C 1
ATOM 1686 O O . ASN A 1 218 ? 1.548 -23.392 17.083 1.00 89.19 218 ASN A O 1
ATOM 1690 N N . ALA A 1 219 ? 0.114 -21.922 16.157 1.00 90.19 219 ALA A N 1
ATOM 1691 C CA . ALA A 1 219 ? 0.688 -21.902 14.822 1.00 90.19 219 ALA A CA 1
ATOM 1692 C C . ALA A 1 219 ? 0.703 -23.317 14.199 1.00 90.19 219 ALA A C 1
ATOM 1694 O O . ALA A 1 219 ? 1.686 -23.769 13.626 1.00 90.19 219 ALA A O 1
ATOM 1695 N N . SER A 1 220 ? -0.383 -24.085 14.322 1.00 91.44 220 SER A N 1
ATOM 1696 C CA . SER A 1 220 ? -0.493 -25.401 13.671 1.00 91.44 220 SER A CA 1
ATOM 1697 C C . SER A 1 220 ? -0.676 -25.221 12.158 1.00 91.44 220 SER A C 1
ATOM 1699 O O . SER A 1 220 ? -1.517 -24.421 11.751 1.00 91.44 220 SER A O 1
ATOM 1701 N N . PRO A 1 221 ? 0.057 -25.942 11.286 1.00 91.75 221 PRO A N 1
ATOM 1702 C CA . PRO A 1 221 ? -0.169 -25.861 9.845 1.00 91.75 221 PRO A CA 1
ATOM 1703 C C . PRO A 1 221 ? -1.534 -26.464 9.484 1.00 91.75 221 PRO A C 1
ATOM 1705 O O . PRO A 1 221 ? -1.747 -27.662 9.653 1.00 91.75 221 PRO A O 1
ATOM 1708 N N . LEU A 1 222 ? -2.444 -25.649 8.944 1.00 90.75 222 LEU A N 1
ATOM 1709 C CA . LEU A 1 222 ? -3.747 -26.104 8.438 1.00 90.75 222 LEU A CA 1
ATOM 1710 C C . LEU A 1 222 ? -3.655 -26.580 6.987 1.00 90.75 222 LEU A C 1
ATOM 1712 O O . LEU A 1 222 ? -4.321 -27.532 6.586 1.00 90.75 222 LEU A O 1
ATOM 1716 N N . GLY A 1 223 ? -2.833 -25.913 6.178 1.00 86.12 223 GLY A N 1
ATOM 1717 C CA . GLY A 1 223 ? -2.652 -26.285 4.781 1.00 86.12 223 GLY A CA 1
ATOM 1718 C C . GLY A 1 223 ? -1.975 -25.212 3.941 1.00 86.12 223 GLY A C 1
ATOM 1719 O O . GLY A 1 223 ? -1.768 -24.082 4.380 1.00 86.12 223 GLY A O 1
ATOM 1720 N N . THR A 1 224 ? -1.642 -25.577 2.703 1.00 84.94 224 THR A N 1
ATOM 1721 C CA . THR A 1 224 ? -0.985 -24.683 1.743 1.00 84.94 224 THR A CA 1
ATOM 1722 C C . THR A 1 224 ? -1.845 -24.508 0.497 1.00 84.94 224 THR A C 1
ATOM 1724 O O . THR A 1 224 ? -2.111 -25.455 -0.243 1.00 84.94 224 THR A O 1
ATOM 1727 N N . LEU A 1 225 ? -2.237 -23.267 0.235 1.00 83.19 225 LEU A N 1
ATOM 1728 C CA . LEU A 1 225 ? -2.897 -22.835 -0.985 1.00 83.19 225 LEU A CA 1
ATOM 1729 C C . LEU A 1 225 ? -1.856 -22.564 -2.074 1.00 83.19 225 LEU A C 1
ATOM 1731 O O . LEU A 1 225 ? -0.874 -21.841 -1.878 1.00 83.19 225 LEU A O 1
ATOM 1735 N N . HIS A 1 226 ? -2.101 -23.130 -3.251 1.00 77.19 226 HIS A N 1
ATOM 1736 C CA . HIS A 1 226 ? -1.240 -22.984 -4.415 1.00 77.19 226 HIS A CA 1
ATOM 1737 C C . HIS A 1 226 ? -1.888 -22.012 -5.399 1.00 77.19 226 HIS A C 1
ATOM 1739 O O . HIS A 1 226 ? -2.920 -22.310 -5.995 1.00 77.19 226 HIS A O 1
ATOM 1745 N N . GLY A 1 227 ? -1.280 -20.841 -5.577 1.00 60.91 227 GLY A N 1
ATOM 1746 C CA . GLY A 1 227 ? -1.675 -19.905 -6.620 1.00 60.91 227 GLY A CA 1
ATOM 1747 C C . GLY A 1 227 ? -0.963 -20.231 -7.926 1.00 60.91 227 GLY A C 1
ATOM 1748 O O . GLY A 1 227 ? 0.205 -19.885 -8.085 1.00 60.91 227 GLY A O 1
ATOM 1749 N N . THR A 1 228 ? -1.628 -20.884 -8.880 1.00 50.16 228 THR A N 1
ATOM 1750 C CA . THR A 1 228 ? -1.061 -21.039 -10.227 1.00 50.16 228 THR A CA 1
ATOM 1751 C C . THR A 1 228 ? -1.279 -19.741 -11.002 1.00 50.16 228 THR A C 1
ATOM 1753 O O . THR A 1 228 ? -2.406 -19.406 -11.354 1.00 50.16 228 THR A O 1
ATOM 1756 N N . TRP A 1 229 ? -0.210 -18.990 -11.274 1.00 49.41 229 TRP A N 1
ATOM 1757 C CA . TRP A 1 229 ? -0.289 -17.754 -12.055 1.00 49.41 229 TRP A CA 1
ATOM 1758 C C . TRP A 1 229 ? 0.504 -17.876 -13.368 1.00 49.41 229 TRP A C 1
ATOM 1760 O O . TRP A 1 229 ? 1.691 -18.200 -13.352 1.00 49.41 229 TRP A O 1
ATOM 1770 N N . ARG A 1 230 ? -0.164 -17.639 -14.511 1.00 45.09 230 ARG A N 1
ATOM 1771 C CA . ARG A 1 230 ? 0.367 -17.773 -15.887 1.00 45.09 230 ARG A CA 1
ATOM 1772 C C . ARG A 1 230 ? 0.890 -16.444 -16.469 1.00 45.09 230 ARG A C 1
ATOM 1774 O O . ARG A 1 230 ? 0.477 -16.040 -17.549 1.00 45.09 230 ARG A O 1
ATOM 1781 N N . GLY A 1 231 ? 1.788 -15.748 -15.781 1.00 46.53 231 GLY A N 1
ATOM 1782 C CA . GLY A 1 231 ? 2.453 -14.564 -16.343 1.00 46.53 231 GLY A CA 1
ATOM 1783 C C . GLY A 1 231 ? 3.879 -14.374 -15.813 1.00 46.53 231 GLY A C 1
ATOM 1784 O O . GLY A 1 231 ? 4.396 -15.234 -15.098 1.00 46.53 231 GLY A O 1
ATOM 1785 N N . SER A 1 232 ? 4.498 -13.225 -16.111 1.00 48.53 232 SER A N 1
ATOM 1786 C CA . SER A 1 232 ? 5.906 -12.919 -15.780 1.00 48.53 232 SER A CA 1
ATOM 1787 C C . SER A 1 232 ? 6.184 -12.481 -14.312 1.00 48.53 232 SER A C 1
ATOM 1789 O O . SER A 1 232 ? 7.108 -12.990 -13.686 1.00 48.53 232 SER A O 1
ATOM 1791 N N . ASN A 1 233 ? 5.336 -11.660 -13.671 1.00 47.97 233 ASN A N 1
ATOM 1792 C CA . ASN A 1 233 ? 5.456 -11.246 -12.252 1.00 47.97 233 ASN A CA 1
ATOM 1793 C C . ASN A 1 233 ? 4.643 -12.062 -11.208 1.00 47.97 233 ASN A C 1
ATOM 1795 O O . ASN A 1 233 ? 3.576 -11.642 -10.753 1.00 47.97 233 ASN A O 1
ATOM 1799 N N . ARG A 1 234 ? 5.176 -13.206 -10.745 1.00 46.19 234 ARG A N 1
ATOM 1800 C CA . ARG A 1 234 ? 4.520 -14.106 -9.757 1.00 46.19 234 ARG A CA 1
ATOM 1801 C C . ARG A 1 234 ? 4.293 -13.498 -8.360 1.00 46.19 234 ARG A C 1
ATOM 1803 O O . ARG A 1 234 ? 3.422 -13.958 -7.627 1.00 46.19 234 ARG A O 1
ATOM 1810 N N . THR A 1 235 ? 5.053 -12.474 -7.972 1.00 47.50 235 THR A N 1
ATOM 1811 C CA . THR A 1 235 ? 5.082 -11.929 -6.598 1.00 47.50 235 THR A CA 1
ATOM 1812 C C . THR A 1 235 ? 3.934 -10.958 -6.281 1.00 47.50 235 THR A C 1
ATOM 1814 O O . THR A 1 235 ? 3.529 -10.835 -5.122 1.00 47.50 235 THR A O 1
ATOM 1817 N N . GLN A 1 236 ? 3.353 -10.299 -7.291 1.00 47.75 236 GLN A N 1
ATOM 1818 C CA . GLN A 1 236 ? 2.271 -9.319 -7.095 1.00 47.75 236 GLN A CA 1
ATOM 1819 C C . GLN A 1 236 ? 0.876 -9.955 -6.968 1.00 47.75 236 GLN A C 1
ATOM 1821 O O . GLN A 1 236 ? -0.039 -9.355 -6.401 1.00 47.75 236 GLN A O 1
ATOM 1826 N N . TRP A 1 237 ? 0.690 -11.172 -7.488 1.00 43.81 237 TRP A N 1
ATOM 1827 C CA . TRP A 1 237 ? -0.635 -11.788 -7.563 1.00 43.81 237 TRP A CA 1
ATOM 1828 C C . TRP A 1 237 ? -1.128 -12.292 -6.195 1.00 43.81 237 TRP A C 1
ATOM 1830 O O . TRP A 1 237 ? -2.240 -11.958 -5.784 1.00 43.81 237 TRP A O 1
ATOM 1840 N N . LEU A 1 238 ? -0.282 -12.992 -5.426 1.00 48.06 238 LEU A N 1
ATOM 1841 C CA . LEU A 1 238 ? -0.647 -13.477 -4.084 1.00 48.06 238 LEU A CA 1
ATOM 1842 C C . LEU A 1 238 ? -0.739 -12.342 -3.046 1.00 48.06 238 LEU A C 1
ATOM 1844 O O . LEU A 1 238 ? -1.604 -12.365 -2.172 1.00 48.06 238 LEU A O 1
ATOM 1848 N N . THR A 1 239 ? 0.109 -11.313 -3.166 1.00 48.53 239 THR A N 1
ATOM 1849 C CA . THR A 1 239 ? 0.080 -10.122 -2.296 1.00 48.53 239 THR A CA 1
ATOM 1850 C C . THR A 1 239 ? -1.184 -9.281 -2.504 1.00 48.53 239 THR A C 1
ATOM 1852 O O . THR A 1 239 ? -1.702 -8.706 -1.544 1.00 48.53 239 THR A O 1
ATOM 1855 N N . ARG A 1 240 ? -1.744 -9.246 -3.725 1.00 45.28 240 ARG A N 1
ATOM 1856 C CA . ARG A 1 240 ? -3.063 -8.645 -4.001 1.00 45.28 240 ARG A CA 1
ATOM 1857 C C . ARG A 1 240 ? -4.229 -9.495 -3.501 1.00 45.28 240 ARG A C 1
ATOM 1859 O O . ARG A 1 240 ? -5.189 -8.917 -2.992 1.00 45.28 240 ARG A O 1
ATOM 1866 N N . GLN A 1 241 ? -4.150 -10.822 -3.608 1.00 47.06 241 GLN A N 1
ATOM 1867 C CA . GLN A 1 241 ? -5.198 -11.712 -3.098 1.00 47.06 241 GLN A CA 1
ATOM 1868 C C . GLN A 1 241 ? -5.261 -11.676 -1.570 1.00 47.06 241 GLN A C 1
ATOM 1870 O O . GLN A 1 241 ? -6.338 -11.465 -1.041 1.00 47.06 241 GLN A O 1
ATOM 1875 N N . LEU A 1 242 ? -4.136 -11.686 -0.847 1.00 48.47 242 LEU A N 1
ATOM 1876 C CA . LEU A 1 242 ? -4.142 -11.516 0.617 1.00 48.47 242 LEU A CA 1
ATOM 1877 C C . LEU A 1 242 ? -4.575 -10.111 1.088 1.00 48.47 242 LEU A C 1
ATOM 1879 O O . LEU A 1 242 ? -4.979 -9.957 2.236 1.00 48.47 242 LEU A O 1
ATOM 1883 N N . LYS A 1 243 ? -4.555 -9.083 0.222 1.00 45.03 243 LYS A N 1
ATOM 1884 C CA . LYS A 1 243 ? -5.197 -7.780 0.508 1.00 45.03 243 LYS A CA 1
ATOM 1885 C C . LYS A 1 243 ? -6.732 -7.831 0.434 1.00 45.03 243 LYS A C 1
ATOM 1887 O O . LYS A 1 243 ? -7.372 -6.980 1.042 1.00 45.03 243 LYS A O 1
ATOM 1892 N N . HIS A 1 244 ? -7.308 -8.787 -0.299 1.00 43.25 244 HIS A N 1
ATOM 1893 C CA . HIS A 1 244 ? -8.756 -8.898 -0.541 1.00 43.25 244 HIS A CA 1
ATOM 1894 C C . HIS A 1 244 ? -9.369 -10.212 -0.033 1.00 43.25 244 HIS A C 1
ATOM 1896 O O . HIS A 1 244 ? -10.590 -10.367 -0.075 1.00 43.25 244 HIS A O 1
ATOM 1902 N N . MET A 1 245 ? -8.551 -11.142 0.465 1.00 40.25 245 MET A N 1
ATOM 1903 C CA . MET A 1 245 ? -8.995 -12.379 1.091 1.00 40.25 245 MET A CA 1
ATOM 1904 C C . MET A 1 245 ? -9.662 -12.002 2.405 1.00 40.25 245 MET A C 1
ATOM 1906 O O . MET A 1 245 ? -9.008 -11.722 3.409 1.00 40.25 245 MET A O 1
ATOM 1910 N N . LYS A 1 246 ? -10.993 -11.987 2.386 1.00 36.84 246 LYS A N 1
ATOM 1911 C CA . LYS A 1 246 ? -11.762 -12.253 3.591 1.00 36.84 246 LYS A CA 1
ATOM 1912 C C . LYS A 1 246 ? -11.464 -13.706 3.937 1.00 36.84 246 LYS A C 1
ATOM 1914 O O . LYS A 1 246 ? -12.025 -14.606 3.321 1.00 36.84 246 LYS A O 1
ATOM 1919 N N . ILE A 1 247 ? -10.496 -13.916 4.822 1.00 43.78 247 ILE A N 1
ATOM 1920 C CA . ILE A 1 247 ? -10.390 -15.178 5.547 1.00 43.78 247 ILE A CA 1
ATOM 1921 C C . ILE A 1 247 ? -11.676 -15.199 6.378 1.00 43.78 247 ILE A C 1
ATOM 1923 O O . ILE A 1 247 ? -11.857 -14.317 7.220 1.00 43.78 247 ILE A O 1
ATOM 1927 N N . VAL A 1 248 ? -12.626 -16.027 5.937 1.00 37.94 248 VAL A N 1
ATOM 1928 C CA . VAL A 1 248 ? -13.959 -16.181 6.538 1.00 37.94 248 VAL A CA 1
ATOM 1929 C C . VAL A 1 248 ? -13.807 -16.752 7.932 1.00 37.94 248 VAL A C 1
ATOM 1931 O O . VAL A 1 248 ? -12.978 -17.678 8.063 1.00 37.94 248 VAL A O 1
#

InterPro domains:
  IPR001680 WD40 repeat [SM00320] (176-215)
  IPR014906 Pre-mRNA processing factor 4 (PRP4)-like [PF08799] (62-87)
  IPR014906 Pre-mRNA processing factor 4 (PRP4)-like [SM00500] (57-106)
  IPR015943 WD40/YVTN repeat-like-containing domain superfamily [G3DSA:2.130.10.10] (123-234)
  IPR036285 PRP4-like superfamily [G3DSA:4.10.280.110] (31-100)
  IPR036285 PRP4-like superfamily [SSF158230] (42-93)
  IPR036322 WD40-repeat-containing domain superfamily [SSF50978] (186-228)

Sequence (248 aa):
MADRSVAWDELGKLEMNRRTDDGKSDSQGPGVYSASDAAANAMLEQRKLAQQVPVPTSDIHVRETLRRYDEPVTLFGEHEADRRARLLGVLIARHGKNAVHLSHAPVADASEENDDDEDEEFFTEGSTALLLARRRIAMYSLSRAKRRLSQQHFEAQSSLGDMAALRKSVLDPLKSYTSLGSQVAGERPVSIVRFSPDSSILATGCWSGKAALWEMPNASPLGTLHGTWRGSNRTQWLTRQLKHMKIV

Organism: Malassezia globosa (strain ATCC MYA-4612 / CBS 7966) (NCBI:txid425265)

Radius of gyration: 41.81 Å; chains: 1; bounding box: 102×53×106 Å

Secondary structure (DSSP, 8-state):
-------S--------------------------HHHHHHHHHHHHHHHHHHS---SSHHHHHHHHHHTT--S--TT--HHHHHHHHHHHHHHHHGGGGGG--------------------PPPPPPHHHHHHHHHHHHHHHHHHHHHHHHHHHHHTS-HHHHHHHHHHHHHHHTT----------SS-EEEEEE-TTSSEEEEEETTSEEEEEETTTTEEEEEEE----SS-HHHHHHHHHHH----

Foldseek 3Di:
DDDDDDDDDDDDDDDDDDDDDDDDDDDDDDDDQDPVRVVVVVVVVVVVQLVLQDFDPDLVVLLVLCVVVVHDSDDPPADSVNSRVVSSVVLCVVQPSCSNVPDPPPPPPPPPPPPPVVVPPDDDDDDPVVVVVVVVVCVVVVVVVVVVVVVVVVVVPDDPVVVVVVVCVVVVVVVPDDDPDDDDQDPADWDDWDAAPVRQKIWTQGPVQKIWIAGPDVRHTPDIDHDDDDDDDSRVPVVVCRVVDNPD